Protein AF-A0A1E7FGY6-F1 (afdb_monomer)

Foldseek 3Di:
DDPPPPDDDDDDDDDDDQFDQDDFDQPPPPPPDDDDDDDDDDDDPPPRDRDRDGDGAQDADPVCPDDDLVRLLVLLVLLLVLLVLLQVLLVVLVVVVVVVVDPDDDDDDDDDPDPCVLCVTLNSQLVVQLVVQLVVPPRPYDDPQPPPDPDGGDGPSNLQSSLQSLLRRDPDNVVSVVLNVVLVVDPHSSVSSVSSSVVSVVSSVVSVVSSVVD

Solvent-accessible surface area (backbone atoms only — not comparable to full-atom values): 13476 Å² total; per-residue (Å²): 135,85,82,79,77,80,84,74,86,85,78,84,85,80,83,84,84,82,70,59,83,74,54,78,52,77,80,72,79,83,75,87,69,94,79,82,88,82,90,81,95,71,94,68,85,72,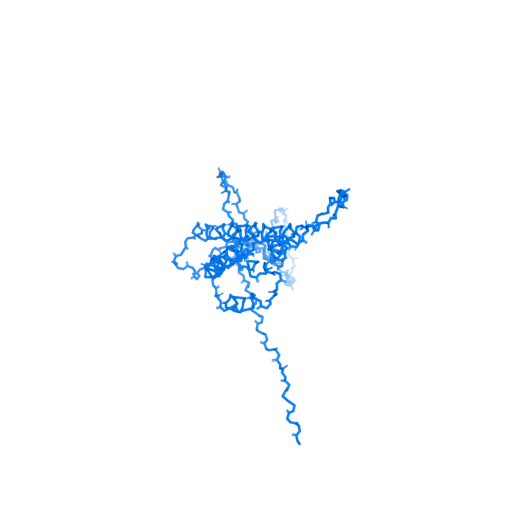81,79,79,74,60,70,61,72,62,34,60,69,71,78,63,88,84,54,84,88,58,53,75,66,54,45,39,50,44,43,51,52,36,54,53,39,42,45,52,35,28,54,48,49,49,53,38,52,53,51,54,50,59,76,70,54,90,76,81,94,76,79,91,75,91,71,95,51,88,64,66,46,56,80,36,36,46,31,27,22,51,54,35,25,50,52,41,47,68,69,52,76,71,70,61,55,74,84,79,80,60,93,54,99,70,68,78,70,47,67,66,53,44,48,15,47,39,55,10,61,57,48,18,67,94,51,65,76,76,36,42,65,58,41,54,55,41,71,74,41,92,47,62,61,59,23,27,51,52,44,39,53,52,40,52,51,49,35,52,54,43,53,53,53,50,73,77,108

Secondary structure (DSSP, 8-state):
--------------------------------------------------------B-PPPTT--S--HHHHHHHHHHHHHHHHHHHHHHHHHHHHHHHHH-SS----------TTGGGGSHHHHHHHHHHHHHHH-----B-------SSPPPPHHHHHHHHHHGGG-SSSHHHHHHHHHHHHT--SHHHHHHHHHHHHHHHHHHHHHHHHH-

Organism: NCBI:txid635003

Structure (mmCIF, N/CA/C/O backbone):
data_AF-A0A1E7FGY6-F1
#
_entry.id   AF-A0A1E7FGY6-F1
#
loop_
_atom_site.group_PDB
_atom_site.id
_atom_site.type_symbol
_atom_site.label_atom_id
_atom_site.label_alt_id
_atom_site.label_comp_id
_atom_site.label_asym_id
_atom_site.label_entity_id
_atom_site.label_seq_id
_atom_site.pdbx_PDB_ins_code
_atom_site.Cartn_x
_atom_site.Cartn_y
_atom_site.Cartn_z
_atom_site.occupancy
_atom_site.B_iso_or_equiv
_atom_site.auth_seq_id
_atom_site.auth_comp_id
_atom_site.auth_asym_id
_atom_site.auth_atom_id
_atom_site.pdbx_PDB_model_num
ATOM 1 N N . MET A 1 1 ? 0.865 -48.309 -8.608 1.00 36.00 1 MET A N 1
ATOM 2 C CA . MET A 1 1 ? 0.184 -47.682 -7.458 1.00 36.00 1 MET A CA 1
ATOM 3 C C . MET A 1 1 ? 0.421 -46.189 -7.584 1.00 36.00 1 MET A C 1
ATOM 5 O O . MET A 1 1 ? 1.542 -45.761 -7.360 1.00 36.00 1 MET A O 1
ATOM 9 N N . ASN A 1 2 ? -0.574 -45.435 -8.056 1.00 41.09 2 ASN A N 1
ATOM 10 C CA . ASN A 1 2 ? -0.514 -43.974 -8.075 1.00 41.09 2 ASN A CA 1
ATOM 11 C C . ASN A 1 2 ? -0.978 -43.488 -6.703 1.00 41.09 2 ASN A C 1
ATOM 13 O O . ASN A 1 2 ? -2.160 -43.594 -6.387 1.00 41.09 2 ASN A O 1
ATOM 17 N N . LEU A 1 3 ? -0.045 -43.008 -5.884 1.00 43.69 3 LEU A N 1
ATOM 18 C CA . LEU A 1 3 ? -0.371 -42.159 -4.744 1.00 43.69 3 LEU A CA 1
ATOM 19 C C . LEU A 1 3 ? -0.723 -40.789 -5.327 1.00 43.69 3 LEU A C 1
ATOM 21 O O . LEU A 1 3 ? 0.156 -39.965 -5.560 1.00 43.69 3 LEU A O 1
ATOM 25 N N . GLY A 1 4 ? -2.001 -40.608 -5.666 1.00 47.28 4 GLY A N 1
ATOM 26 C CA . GLY A 1 4 ? -2.563 -39.293 -5.943 1.00 47.28 4 GLY A CA 1
ATOM 27 C C . GLY A 1 4 ? -2.475 -38.486 -4.659 1.00 47.28 4 GLY A C 1
ATOM 28 O O . GLY A 1 4 ? -3.229 -38.728 -3.722 1.00 47.28 4 GLY A O 1
ATOM 29 N N . VAL A 1 5 ? -1.474 -37.616 -4.576 1.00 55.66 5 VAL A N 1
ATOM 30 C CA . VAL A 1 5 ? -1.386 -36.636 -3.501 1.00 55.66 5 VAL A CA 1
ATOM 31 C C . VAL A 1 5 ? -2.307 -35.506 -3.931 1.00 55.66 5 VAL A C 1
ATOM 33 O O . VAL A 1 5 ? -1.948 -34.708 -4.795 1.00 55.66 5 VAL A O 1
ATOM 36 N N . ASP A 1 6 ? -3.527 -35.502 -3.403 1.00 49.78 6 ASP A N 1
ATOM 37 C CA . ASP A 1 6 ? -4.434 -34.373 -3.561 1.00 49.78 6 ASP A CA 1
ATOM 38 C C . ASP A 1 6 ? -3.776 -33.159 -2.893 1.00 49.78 6 ASP A C 1
ATOM 40 O O . ASP A 1 6 ? -3.627 -33.097 -1.670 1.00 49.78 6 ASP A O 1
ATOM 44 N N . PHE A 1 7 ? -3.317 -32.208 -3.706 1.00 50.50 7 PHE A N 1
ATOM 45 C CA . PHE A 1 7 ? -2.859 -30.910 -3.225 1.00 50.50 7 PHE A CA 1
ATOM 46 C C . PHE A 1 7 ? -4.086 -30.124 -2.754 1.00 50.50 7 PHE A C 1
ATOM 48 O O . PHE A 1 7 ? -4.809 -29.531 -3.552 1.00 50.50 7 PHE A O 1
ATOM 55 N N . GLY A 1 8 ? -4.344 -30.154 -1.449 1.00 48.91 8 GLY A N 1
ATOM 56 C CA . GLY A 1 8 ? -5.316 -29.277 -0.808 1.00 48.91 8 GLY A CA 1
ATOM 57 C C . GLY A 1 8 ? -4.682 -27.920 -0.516 1.00 48.91 8 GLY A C 1
ATOM 58 O O . GLY A 1 8 ? -3.668 -27.851 0.176 1.00 48.91 8 GLY A O 1
ATOM 59 N N . ILE A 1 9 ? -5.276 -26.838 -1.018 1.00 52.12 9 ILE A N 1
ATOM 60 C CA . ILE A 1 9 ? -4.974 -25.491 -0.525 1.00 52.12 9 ILE A CA 1
ATOM 61 C C . ILE A 1 9 ? -5.709 -25.350 0.808 1.00 52.12 9 ILE A C 1
ATOM 63 O O . ILE A 1 9 ? -6.934 -25.246 0.843 1.00 52.12 9 ILE A O 1
ATOM 67 N N . PHE A 1 10 ? -4.964 -25.388 1.908 1.00 43.38 10 PHE A N 1
ATOM 68 C CA . PHE A 1 10 ? -5.496 -25.100 3.235 1.00 43.38 10 PHE A CA 1
ATOM 69 C C . PHE A 1 10 ? -5.374 -23.598 3.477 1.00 43.38 10 PHE A C 1
ATOM 71 O O . PHE A 1 10 ? -4.286 -23.100 3.753 1.00 43.38 10 PHE A O 1
ATOM 78 N N . CYS A 1 11 ? -6.480 -22.869 3.338 1.00 38.94 11 CYS A N 1
ATOM 79 C CA . CYS A 1 11 ? -6.555 -21.468 3.729 1.00 38.94 11 CYS A CA 1
ATOM 80 C C . CYS A 1 11 ? -7.275 -21.343 5.077 1.00 38.94 11 CYS A C 1
ATOM 82 O O . CYS A 1 11 ? -8.359 -21.892 5.277 1.00 38.94 11 CYS A O 1
ATOM 84 N N . THR A 1 12 ? -6.673 -20.605 6.007 1.00 39.94 12 THR A N 1
ATOM 85 C CA . THR A 1 12 ? -7.344 -20.183 7.239 1.00 39.94 12 THR A CA 1
ATOM 86 C C . THR A 1 12 ? -7.858 -18.772 7.007 1.00 39.94 12 THR A C 1
ATOM 88 O O . THR A 1 12 ? -7.087 -17.818 7.017 1.00 39.94 12 THR A O 1
ATOM 91 N N . ALA A 1 13 ? -9.159 -18.629 6.762 1.00 39.53 13 ALA A N 1
ATOM 92 C CA . ALA A 1 13 ? -9.793 -17.319 6.719 1.00 39.53 13 ALA A CA 1
ATOM 93 C C . ALA A 1 13 ? -10.039 -16.846 8.158 1.00 39.53 13 ALA A C 1
ATOM 95 O O . ALA A 1 13 ? -10.914 -17.370 8.847 1.00 39.53 13 ALA A O 1
ATOM 96 N N . GLN A 1 14 ? -9.252 -15.878 8.627 1.00 40.72 14 GLN A N 1
ATOM 97 C CA . GLN A 1 14 ? -9.462 -15.249 9.928 1.00 40.72 14 GLN A CA 1
ATOM 98 C C . GLN A 1 14 ? -10.241 -13.947 9.738 1.00 40.72 14 GLN A C 1
ATOM 100 O O . GLN A 1 14 ? -9.711 -12.940 9.279 1.00 40.72 14 GLN A O 1
ATOM 105 N N . THR A 1 15 ? -11.525 -13.964 10.086 1.00 40.22 15 THR A N 1
ATOM 106 C CA . THR A 1 15 ? -12.352 -12.754 10.136 1.00 40.22 15 THR A CA 1
ATOM 107 C C . THR A 1 15 ? -12.174 -12.089 11.497 1.00 40.22 15 THR A C 1
ATOM 109 O O . THR A 1 15 ? -12.552 -12.668 12.517 1.00 40.22 15 THR A O 1
ATOM 112 N N . VAL A 1 16 ? -11.605 -10.884 11.532 1.00 48.12 16 VAL A N 1
ATOM 113 C CA . VAL A 1 16 ? -11.411 -10.121 12.775 1.00 48.12 16 VAL A CA 1
ATOM 114 C C . VAL A 1 16 ? -12.550 -9.115 12.912 1.00 48.12 16 VAL A C 1
ATOM 116 O O . VAL A 1 16 ? -12.497 -8.043 12.324 1.00 48.12 16 VAL A O 1
ATOM 119 N N . GLY A 1 17 ? -13.606 -9.465 13.647 1.00 44.72 17 GLY A N 1
ATOM 120 C CA . GLY A 1 17 ? -14.664 -8.526 14.036 1.00 44.72 17 GLY A CA 1
ATOM 121 C C . GLY A 1 17 ? -14.216 -7.690 15.231 1.00 44.72 17 GLY A C 1
ATOM 122 O O . GLY A 1 17 ? -14.063 -8.252 16.313 1.00 44.72 17 GLY A O 1
ATOM 123 N N . ARG A 1 18 ? -13.997 -6.381 15.065 1.00 54.50 18 ARG A N 1
ATOM 124 C CA . ARG A 1 18 ? -13.625 -5.467 16.160 1.00 54.50 18 ARG A CA 1
ATOM 125 C C . ARG A 1 18 ? -14.779 -4.500 16.423 1.00 54.50 18 ARG A C 1
ATOM 127 O O . ARG A 1 18 ? -14.723 -3.329 16.074 1.00 54.50 18 ARG A O 1
ATOM 134 N N . ALA A 1 19 ? -15.854 -5.030 17.006 1.00 48.09 19 ALA A N 1
ATOM 135 C CA . ALA A 1 19 ? -16.995 -4.247 17.468 1.00 48.09 19 ALA A CA 1
ATOM 136 C C . ALA A 1 19 ? -17.026 -4.257 19.001 1.00 48.09 19 ALA A C 1
ATOM 138 O O . ALA A 1 19 ? -17.166 -5.315 19.616 1.00 48.09 19 ALA A O 1
ATOM 139 N N . SER A 1 20 ? -16.913 -3.080 19.612 1.00 47.84 20 SER A N 1
ATOM 140 C CA . SER A 1 20 ? -17.087 -2.900 21.055 1.00 47.84 20 SER A CA 1
ATOM 141 C C . SER A 1 20 ? -18.510 -2.419 21.330 1.00 47.84 20 SER A C 1
ATOM 143 O O . SER A 1 20 ? -18.949 -1.412 20.783 1.00 47.84 20 SER A O 1
ATOM 145 N N . VAL A 1 21 ? -19.261 -3.142 22.165 1.00 46.62 21 VAL A N 1
ATOM 146 C CA . VAL A 1 21 ? -20.642 -2.772 22.519 1.00 46.62 21 VAL A CA 1
ATOM 147 C C . VAL A 1 21 ? -20.613 -1.588 23.485 1.00 46.62 21 VAL A C 1
ATOM 149 O O . VAL A 1 21 ? -20.164 -1.730 24.620 1.00 46.62 21 VAL A O 1
ATOM 152 N N . ARG A 1 22 ? -21.105 -0.422 23.048 1.00 46.97 22 ARG A N 1
ATOM 153 C CA . ARG A 1 22 ? -21.095 0.804 23.861 1.00 46.97 22 ARG A CA 1
ATOM 154 C C . ARG A 1 22 ? -22.265 0.898 24.838 1.00 46.97 22 ARG A C 1
ATOM 156 O O . ARG A 1 22 ? -22.069 1.261 25.997 1.00 46.97 22 ARG A O 1
ATOM 163 N N . THR A 1 23 ? -23.496 0.635 24.397 1.00 45.75 23 THR A N 1
ATOM 164 C CA . THR A 1 23 ? -24.685 0.868 25.234 1.00 45.75 23 THR A CA 1
ATOM 165 C C . THR A 1 23 ? -25.855 -0.003 24.791 1.00 45.75 23 THR A C 1
ATOM 167 O O . THR A 1 23 ? -26.219 -0.028 23.621 1.00 45.75 23 THR A O 1
ATOM 170 N N . ILE A 1 24 ? -26.462 -0.714 25.741 1.00 53.22 24 ILE A N 1
ATOM 171 C CA . ILE A 1 24 ? -27.740 -1.398 25.539 1.00 53.22 24 ILE A CA 1
ATOM 172 C C . ILE A 1 24 ? -28.822 -0.364 25.848 1.00 53.22 24 ILE A C 1
ATOM 174 O O . ILE A 1 24 ? -29.007 0.002 27.007 1.00 53.22 24 ILE A O 1
ATOM 178 N N . LEU A 1 25 ? -29.494 0.153 24.818 1.00 48.88 25 LEU A N 1
ATOM 179 C CA . LEU A 1 25 ? -30.680 0.983 25.010 1.00 48.88 25 LEU A CA 1
ATOM 180 C C . LEU A 1 25 ? -31.846 0.067 25.381 1.00 48.88 25 LEU A C 1
ATOM 182 O O . LEU A 1 25 ? -32.466 -0.552 24.516 1.00 48.88 25 LEU A O 1
ATOM 186 N N . ASP A 1 26 ? -32.134 -0.024 26.676 1.00 45.44 26 ASP A N 1
ATOM 187 C CA . ASP A 1 26 ? -33.416 -0.544 27.135 1.00 45.44 26 ASP A CA 1
ATOM 188 C C . ASP A 1 26 ? -34.444 0.562 26.874 1.00 45.44 26 ASP A C 1
ATOM 190 O O . ASP A 1 26 ? -34.474 1.581 27.565 1.00 45.44 26 ASP A O 1
ATOM 194 N N . LYS A 1 27 ? -35.225 0.430 25.797 1.00 46.16 27 LYS A N 1
ATOM 195 C CA . LYS A 1 27 ? -36.414 1.266 25.637 1.00 46.16 27 LYS A CA 1
ATOM 196 C C . LYS A 1 27 ? -37.409 0.802 26.696 1.00 46.16 27 LYS A C 1
ATOM 198 O O . LYS A 1 27 ? -38.156 -0.146 26.473 1.00 46.16 27 LYS A O 1
ATOM 203 N N . GLU A 1 28 ? -37.396 1.440 27.861 1.00 45.53 28 GLU A N 1
ATOM 204 C CA . GLU A 1 28 ? -38.623 1.529 28.642 1.00 45.53 28 GLU A CA 1
ATOM 205 C C . GLU A 1 28 ? -39.568 2.391 27.811 1.00 45.53 28 GLU A C 1
ATOM 207 O O . GLU A 1 28 ? -39.257 3.546 27.518 1.00 45.53 28 GLU A O 1
ATOM 212 N N . ASP A 1 29 ? -40.646 1.784 27.311 1.00 43.34 29 ASP A N 1
ATOM 213 C CA . ASP A 1 29 ? -41.704 2.516 26.629 1.00 43.34 29 ASP A CA 1
ATOM 214 C C . ASP A 1 29 ? -42.151 3.656 27.544 1.00 43.34 29 ASP A C 1
ATOM 216 O O . ASP A 1 29 ? -42.695 3.438 28.628 1.00 43.34 29 ASP A O 1
ATOM 220 N N . ASP A 1 30 ? -41.877 4.877 27.098 1.00 42.72 30 ASP A N 1
ATOM 221 C CA . ASP A 1 30 ? -42.274 6.123 27.735 1.00 42.72 30 ASP A CA 1
ATOM 222 C C . ASP A 1 30 ? -43.792 6.277 27.541 1.00 42.72 30 ASP A C 1
ATOM 224 O O . ASP A 1 30 ? -44.283 7.049 26.716 1.00 42.72 30 ASP A O 1
ATOM 228 N N . HIS A 1 31 ? -44.567 5.453 28.248 1.00 43.12 31 HIS A N 1
ATOM 229 C CA . HIS A 1 31 ? -46.010 5.593 28.350 1.00 43.12 31 HIS A CA 1
ATOM 230 C C . HIS A 1 31 ? -46.326 6.600 29.458 1.00 43.12 31 HIS A C 1
ATOM 232 O O . HIS A 1 31 ? -46.837 6.260 30.525 1.00 43.12 31 HIS A O 1
ATOM 238 N N . ASP A 1 32 ? -46.073 7.879 29.178 1.00 42.31 32 ASP A N 1
ATOM 239 C CA . ASP A 1 32 ? -46.877 8.919 29.804 1.00 42.31 32 ASP A CA 1
ATOM 240 C C . ASP A 1 32 ? -48.263 8.880 29.151 1.00 42.31 32 ASP A C 1
ATOM 242 O O . 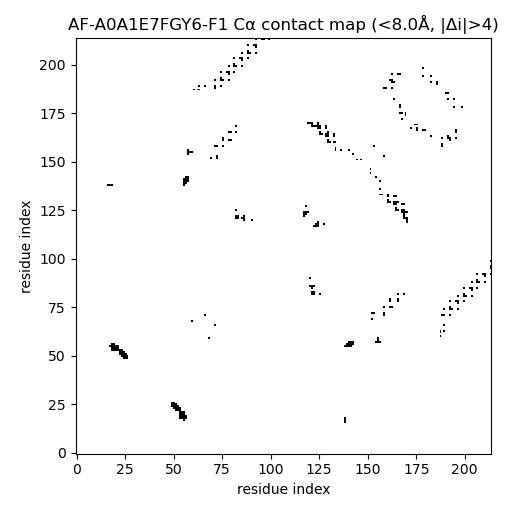ASP A 1 32 ? -48.456 9.258 27.995 1.00 42.31 32 ASP A O 1
ATOM 246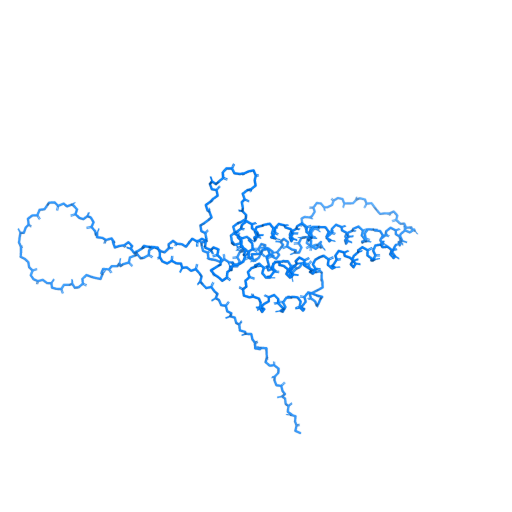 N N . THR A 1 33 ? -49.241 8.329 29.862 1.00 36.31 33 THR A N 1
ATOM 247 C CA . THR A 1 33 ? -50.582 8.917 29.919 1.00 36.31 33 THR A CA 1
ATOM 248 C C . THR A 1 33 ? -51.364 8.322 31.081 1.00 36.31 33 THR A C 1
ATOM 250 O O . THR A 1 33 ? -51.646 7.133 31.186 1.00 36.31 33 THR A O 1
ATOM 253 N N . THR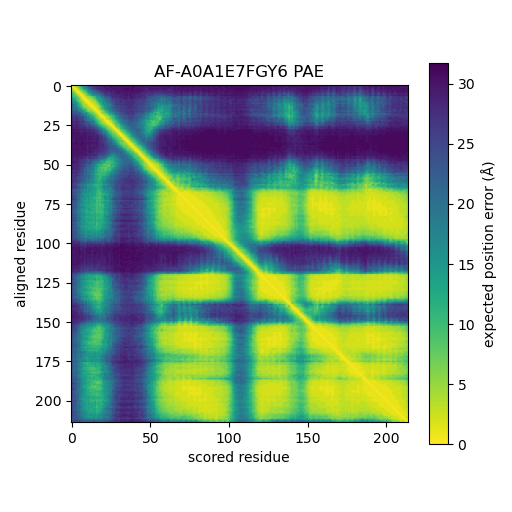 A 1 34 ? -51.745 9.228 31.966 1.00 43.31 34 THR A N 1
ATOM 254 C CA . THR A 1 34 ? -52.772 9.110 32.994 1.00 43.31 34 THR A CA 1
ATOM 255 C C . THR A 1 34 ? -53.989 8.312 32.497 1.00 43.31 34 THR A C 1
ATOM 257 O O . THR A 1 34 ? -54.610 8.745 31.532 1.00 43.31 34 THR A O 1
ATOM 260 N N . THR A 1 35 ? -54.386 7.212 33.161 1.00 36.31 35 THR A N 1
ATOM 261 C CA . THR A 1 35 ? -55.776 6.924 33.620 1.00 36.31 35 THR A CA 1
ATOM 262 C C . THR A 1 35 ? -55.964 5.514 34.229 1.00 36.31 35 THR A C 1
ATOM 264 O O . THR A 1 35 ? -55.750 4.506 33.579 1.00 36.31 35 THR A O 1
ATOM 267 N N . THR A 1 36 ? -56.442 5.496 35.482 1.00 38.72 36 THR A N 1
ATOM 268 C CA . THR A 1 36 ? -57.411 4.566 36.124 1.00 38.72 36 THR A CA 1
ATOM 269 C C . THR A 1 36 ? -57.266 3.030 35.997 1.00 38.72 36 THR A C 1
ATOM 271 O O . THR A 1 36 ? -57.544 2.447 34.959 1.00 38.72 36 THR A O 1
ATOM 274 N N . PHE A 1 37 ? -57.014 2.369 37.138 1.00 37.97 37 PHE A N 1
ATOM 275 C CA . PHE A 1 37 ? -57.368 0.962 37.444 1.00 37.97 37 PHE A CA 1
ATOM 276 C C . PHE A 1 37 ? -58.902 0.728 37.338 1.00 37.97 37 PHE A C 1
ATOM 278 O O . PHE A 1 37 ? -59.623 1.719 37.515 1.00 37.97 37 PHE A O 1
ATOM 285 N N . PRO A 1 38 ? -59.444 -0.509 37.159 1.00 55.78 38 PRO A N 1
ATOM 286 C CA . PRO A 1 38 ? -58.931 -1.762 37.748 1.00 55.78 38 PRO A CA 1
ATOM 287 C C . PRO A 1 38 ? -59.076 -3.079 36.937 1.00 55.78 38 PRO A C 1
ATOM 289 O O . PRO A 1 38 ? -59.785 -3.144 35.940 1.00 55.78 38 PRO A O 1
ATOM 292 N N . ASP A 1 39 ? -58.411 -4.112 37.473 1.00 47.44 39 ASP A N 1
ATOM 293 C CA . ASP A 1 39 ? -58.642 -5.567 37.367 1.00 47.44 39 ASP A CA 1
ATOM 294 C C . ASP A 1 39 ? -58.677 -6.242 35.979 1.00 47.44 39 ASP A C 1
ATOM 296 O O . ASP A 1 39 ? -59.686 -6.203 35.287 1.00 47.44 39 ASP A O 1
ATOM 300 N N . ASP A 1 40 ? -57.613 -6.986 35.642 1.00 40.00 40 ASP A N 1
ATOM 301 C CA . ASP A 1 40 ? -57.741 -8.397 35.233 1.00 40.00 40 ASP A CA 1
ATOM 302 C C . ASP A 1 40 ? -56.370 -9.103 35.169 1.00 40.00 40 ASP A C 1
ATOM 304 O O . ASP A 1 40 ? -55.412 -8.639 34.546 1.00 40.00 40 ASP A O 1
ATOM 308 N N . GLU A 1 41 ? -56.284 -10.256 35.836 1.00 51.16 41 GLU A N 1
ATOM 309 C CA . GLU A 1 41 ? -55.169 -11.197 35.749 1.00 51.16 41 GLU A CA 1
ATOM 310 C C . GLU A 1 41 ? -55.106 -11.805 34.339 1.00 51.16 41 GLU A C 1
ATOM 312 O O . GLU A 1 41 ? -55.888 -12.690 33.993 1.00 51.16 41 GLU A O 1
ATOM 317 N N . SER A 1 42 ? -54.124 -11.418 33.524 1.00 40.28 42 SER A N 1
ATOM 318 C CA . SER A 1 42 ? -53.640 -12.312 32.471 1.00 40.28 42 SER A CA 1
ATOM 319 C C . SER A 1 42 ? -52.140 -12.135 32.265 1.00 40.28 42 SER A C 1
ATOM 321 O O . SER A 1 42 ? -51.645 -11.094 31.844 1.00 40.28 42 SER A O 1
ATOM 323 N N . SER A 1 43 ? -51.392 -13.177 32.627 1.00 44.62 43 SER A N 1
ATOM 324 C CA . SER A 1 43 ? -49.970 -13.298 32.343 1.00 44.62 43 SER A CA 1
ATOM 325 C C . SER A 1 43 ? -49.776 -13.497 30.839 1.00 44.62 43 SER A C 1
ATOM 327 O O . SER A 1 43 ? -49.746 -14.628 30.350 1.00 44.62 43 SER A O 1
ATOM 329 N N . SER A 1 44 ? -49.637 -12.414 30.089 1.00 41.53 44 SER A N 1
ATOM 330 C CA . SER A 1 44 ? -48.978 -12.466 28.791 1.00 41.53 44 SER A CA 1
ATOM 331 C C . SER A 1 44 ? -47.564 -11.953 29.001 1.00 41.53 44 SER A C 1
ATOM 333 O O . SER A 1 44 ? -47.355 -10.776 29.275 1.00 41.53 44 SER A O 1
ATOM 335 N N . THR A 1 45 ? -46.591 -12.856 28.940 1.00 43.72 45 THR A N 1
ATOM 336 C CA . THR A 1 45 ? -45.172 -12.512 28.871 1.00 43.72 45 THR A CA 1
ATOM 337 C C . THR A 1 45 ? -44.963 -11.660 27.627 1.00 43.72 45 THR A C 1
ATOM 339 O O . THR A 1 45 ? -44.880 -12.190 26.518 1.00 43.72 45 THR A O 1
ATOM 342 N N . GLU A 1 46 ? -44.961 -10.343 27.802 1.00 45.25 46 GLU A N 1
ATOM 343 C CA . GLU A 1 46 ? -44.602 -9.399 26.759 1.00 45.25 46 GLU A CA 1
ATOM 344 C C . GLU A 1 46 ? -43.170 -9.706 26.322 1.00 45.25 46 GLU A C 1
ATOM 346 O O . GLU A 1 46 ? -42.221 -9.650 27.107 1.00 45.25 46 GLU A O 1
ATOM 351 N N . ASN A 1 47 ? -43.024 -10.102 25.058 1.00 47.31 47 ASN A N 1
ATOM 352 C CA . ASN A 1 47 ? -41.730 -10.259 24.413 1.00 47.31 47 ASN A CA 1
ATOM 353 C C . ASN A 1 47 ? -41.095 -8.871 24.302 1.00 47.31 47 ASN A C 1
ATOM 355 O O . ASN A 1 47 ? -41.265 -8.179 23.299 1.00 47.31 47 ASN A O 1
ATOM 359 N N . ARG A 1 48 ? -40.394 -8.456 25.358 1.00 47.00 48 ARG A N 1
ATOM 360 C CA . ARG A 1 48 ? -39.646 -7.202 25.425 1.00 47.00 48 ARG A CA 1
ATOM 361 C C . ARG A 1 48 ? -38.564 -7.246 24.341 1.00 47.00 48 ARG A C 1
ATOM 363 O O . ARG A 1 48 ? -37.563 -7.951 24.467 1.00 47.00 48 ARG A O 1
ATOM 370 N N . SER A 1 49 ? -38.812 -6.570 23.221 1.00 45.84 49 SER A N 1
ATOM 371 C CA . SER A 1 49 ? -37.894 -6.530 22.082 1.00 45.84 49 SER A CA 1
ATOM 372 C C . SER A 1 49 ? -36.746 -5.571 22.390 1.00 45.84 49 SER A C 1
ATOM 374 O O . SER A 1 49 ? -36.811 -4.384 22.073 1.00 45.84 49 SER A O 1
ATOM 376 N N . LEU A 1 50 ? -35.682 -6.093 23.000 1.00 46.69 50 LEU A N 1
ATOM 377 C CA . LEU A 1 50 ? -34.416 -5.378 23.163 1.00 46.69 50 LEU A CA 1
ATOM 378 C C . LEU A 1 50 ? -33.848 -5.024 21.784 1.00 46.69 50 LEU A C 1
ATOM 380 O O . LEU A 1 50 ? -33.380 -5.889 21.045 1.00 46.69 50 LEU A O 1
ATOM 384 N N . THR A 1 51 ? -33.889 -3.738 21.436 1.00 46.53 51 THR A N 1
ATOM 385 C CA . THR A 1 51 ? -33.185 -3.218 20.261 1.00 46.53 51 THR A CA 1
ATOM 386 C C . THR A 1 51 ? -31.804 -2.769 20.717 1.00 46.53 51 THR A C 1
ATOM 388 O O . THR A 1 51 ? -31.654 -1.698 21.296 1.00 46.53 51 THR A O 1
ATOM 391 N N . VAL A 1 52 ? -30.795 -3.609 20.493 1.00 45.81 52 VAL A N 1
ATOM 392 C CA . VAL A 1 52 ? -29.402 -3.267 20.794 1.00 45.81 52 VAL A CA 1
ATOM 393 C C . VAL A 1 52 ? -28.809 -2.553 19.584 1.00 45.81 52 VAL A C 1
ATOM 395 O O . VAL A 1 52 ? -28.557 -3.175 18.554 1.00 45.81 52 VAL A O 1
ATOM 398 N N . THR A 1 53 ? -28.593 -1.246 19.698 1.00 47.94 53 THR A N 1
ATOM 399 C CA . THR A 1 53 ? -27.840 -0.473 18.705 1.00 47.94 53 THR A CA 1
ATOM 400 C C . THR A 1 53 ? -26.358 -0.525 19.077 1.00 47.94 53 THR A C 1
ATOM 402 O O . THR A 1 53 ? -25.940 0.077 20.063 1.00 47.94 53 THR A O 1
ATOM 405 N N . CYS A 1 54 ? -25.555 -1.272 18.319 1.00 45.59 54 CYS A N 1
ATOM 406 C CA . CYS A 1 54 ? -24.102 -1.295 18.491 1.00 45.59 54 CYS A CA 1
ATOM 407 C C . CYS A 1 54 ? -23.469 -0.195 17.631 1.00 45.59 54 CYS A C 1
ATOM 409 O O . CYS A 1 54 ? -23.402 -0.332 16.411 1.00 45.59 54 CYS A O 1
ATOM 411 N N . GLU A 1 55 ? -22.994 0.881 18.253 1.00 49.69 55 GLU A N 1
ATOM 412 C CA . GLU A 1 55 ? -22.112 1.847 17.589 1.00 49.69 55 GLU A CA 1
ATOM 413 C C . GLU A 1 55 ? -20.679 1.302 17.596 1.00 49.69 55 GLU A C 1
ATOM 415 O O . GLU A 1 55 ? -20.145 0.985 18.659 1.00 49.69 55 GLU A O 1
ATOM 420 N N . CYS A 1 56 ? -20.073 1.152 16.416 1.00 51.28 56 CYS A N 1
ATOM 421 C CA . CYS A 1 56 ? -18.696 0.681 16.263 1.00 51.28 56 CYS A CA 1
ATOM 422 C C . CYS A 1 56 ? -17.763 1.891 16.093 1.00 51.28 56 CYS A C 1
ATOM 424 O O . CYS A 1 56 ? -17.870 2.627 15.114 1.00 51.28 56 CYS A O 1
ATOM 426 N N . GLU A 1 57 ? -16.852 2.101 17.040 1.00 55.66 57 GLU A N 1
ATOM 427 C CA . GLU A 1 57 ? -15.830 3.154 16.972 1.00 55.66 57 GLU A CA 1
ATOM 428 C C . GLU A 1 57 ? -14.495 2.566 16.488 1.00 55.66 57 GLU A C 1
ATOM 430 O O . GLU A 1 57 ? -14.147 1.440 16.857 1.00 55.66 57 GLU A O 1
ATOM 435 N N . GLU A 1 58 ? -13.747 3.305 15.657 1.00 59.84 58 GLU A N 1
ATOM 436 C CA . GLU A 1 58 ? -12.377 2.918 15.296 1.00 59.84 58 GLU A CA 1
ATOM 437 C C . GLU A 1 58 ? -11.492 2.983 16.540 1.00 59.84 58 GLU A C 1
ATOM 439 O O . GLU A 1 58 ? -11.108 4.059 16.991 1.00 59.84 58 GLU A O 1
ATOM 444 N N . GLN A 1 59 ? -11.136 1.825 17.090 1.00 60.34 59 GLN A N 1
ATOM 445 C CA . GLN A 1 59 ? -10.055 1.747 18.062 1.00 60.34 59 GLN A CA 1
ATOM 446 C C . GLN A 1 59 ? -8.775 1.308 17.366 1.00 60.34 59 GLN A C 1
ATOM 448 O O . GLN A 1 59 ? -8.739 0.286 16.676 1.00 60.34 59 GLN A O 1
ATOM 453 N N . PHE A 1 60 ? -7.731 2.110 17.563 1.00 64.19 60 PHE A N 1
ATOM 454 C CA . PHE A 1 60 ? -6.370 1.751 17.197 1.00 64.19 60 PHE A CA 1
ATOM 455 C C . PHE A 1 60 ? -5.981 0.448 17.906 1.00 64.19 60 PHE A C 1
ATOM 457 O O . PHE A 1 60 ? -6.344 0.252 19.067 1.00 64.19 60 PHE A O 1
ATOM 464 N N . ASP A 1 61 ? -5.300 -0.447 17.189 1.00 68.25 61 ASP A N 1
ATOM 465 C CA . ASP A 1 61 ? -5.048 -1.824 17.627 1.00 68.25 61 ASP A CA 1
ATOM 466 C C . ASP A 1 61 ? -4.435 -1.888 19.031 1.00 68.25 61 ASP A C 1
ATOM 468 O O . ASP A 1 61 ? -3.375 -1.326 19.293 1.00 68.25 61 ASP A O 1
ATOM 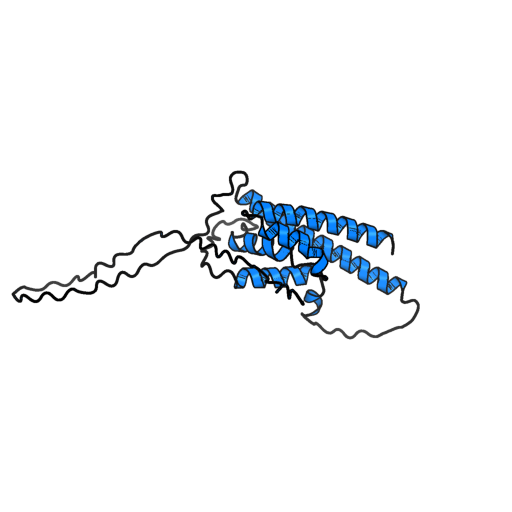472 N N . ASP A 1 62 ? -5.096 -2.610 19.935 1.00 65.31 62 ASP A N 1
ATOM 473 C CA . ASP A 1 62 ? -4.667 -2.821 21.317 1.00 65.31 62 ASP A CA 1
ATOM 474 C C . ASP A 1 62 ? -3.391 -3.670 21.414 1.00 65.31 62 ASP A C 1
ATOM 476 O O . ASP A 1 62 ? -2.698 -3.655 22.434 1.00 65.31 62 ASP A O 1
ATOM 480 N N . GLN A 1 63 ? -3.044 -4.376 20.335 1.00 68.75 63 GLN A N 1
ATOM 481 C CA . GLN A 1 63 ? -1.780 -5.096 20.194 1.00 68.75 63 GLN A CA 1
ATOM 482 C C . GLN A 1 63 ? -0.606 -4.172 19.825 1.00 68.75 63 GLN A C 1
ATOM 484 O O . GLN A 1 63 ? 0.553 -4.594 19.874 1.00 68.75 63 GLN A O 1
ATOM 489 N N . GLU A 1 64 ? -0.874 -2.913 19.472 1.00 74.12 64 GLU A N 1
ATOM 490 C CA . GLU A 1 64 ? 0.127 -1.944 19.040 1.00 74.12 64 GLU A CA 1
ATOM 491 C C . GLU A 1 64 ? 0.751 -1.221 20.247 1.00 74.12 64 GLU A C 1
ATOM 493 O O . GLU A 1 64 ? 0.333 -0.150 20.673 1.00 74.12 64 GLU A O 1
ATOM 498 N N . ILE A 1 65 ? 1.779 -1.838 20.833 1.00 72.19 65 ILE A N 1
ATOM 499 C CA . ILE A 1 65 ? 2.394 -1.362 22.090 1.00 72.19 65 ILE A CA 1
ATOM 500 C C . ILE A 1 65 ? 3.399 -0.218 21.855 1.00 72.19 65 ILE A C 1
ATOM 502 O O . ILE A 1 65 ? 3.677 0.569 22.759 1.00 72.19 65 ILE A O 1
ATOM 506 N N . TYR A 1 66 ? 3.988 -0.143 20.658 1.00 77.44 66 TYR A N 1
ATOM 507 C CA . TYR A 1 66 ? 5.174 0.684 20.394 1.00 77.44 66 TYR A CA 1
ATOM 508 C C . TYR A 1 66 ? 4.927 1.917 19.527 1.00 77.44 66 TYR A C 1
ATOM 510 O O . TYR A 1 66 ? 5.796 2.786 19.482 1.00 77.44 66 TYR A O 1
ATOM 518 N N . TYR A 1 67 ? 3.796 1.987 18.831 1.00 83.00 67 TYR A N 1
ATOM 519 C CA . TYR A 1 67 ? 3.512 3.042 17.862 1.00 83.00 67 TYR A CA 1
ATOM 520 C C . TYR A 1 67 ? 2.216 3.744 18.215 1.00 83.00 67 TYR A C 1
ATOM 522 O O . TYR A 1 67 ? 1.230 3.097 18.553 1.00 83.00 67 TYR A O 1
ATOM 530 N N . SER A 1 68 ? 2.232 5.071 18.127 1.00 85.69 68 SER A N 1
ATOM 531 C CA . SER A 1 68 ? 1.024 5.882 18.237 1.00 85.69 68 SER A CA 1
ATOM 532 C C . SER A 1 68 ? 0.195 5.829 16.948 1.00 85.69 68 SER A C 1
ATOM 534 O O . SER A 1 68 ? 0.668 5.381 15.894 1.00 85.69 68 SER A O 1
ATOM 536 N N . LEU A 1 69 ? -1.042 6.326 17.021 1.00 83.38 69 LEU A N 1
ATOM 537 C CA . LEU A 1 69 ? -1.904 6.498 15.851 1.00 83.38 69 LEU A CA 1
ATOM 538 C C . LEU A 1 69 ? -1.239 7.403 14.807 1.00 83.38 69 LEU A C 1
ATOM 540 O O . LEU A 1 69 ? -1.325 7.137 13.608 1.00 83.38 69 LEU A O 1
ATOM 544 N N . GLU A 1 70 ? -0.555 8.445 15.268 1.00 88.38 70 GLU A N 1
ATOM 545 C CA . GLU A 1 70 ? 0.184 9.410 14.465 1.00 88.38 70 GLU A CA 1
ATOM 546 C C . GLU A 1 70 ? 1.382 8.757 13.765 1.00 88.38 70 GLU A C 1
ATOM 548 O O . GLU A 1 70 ? 1.604 8.995 12.575 1.00 88.38 70 GLU A O 1
ATOM 553 N N . ASP A 1 71 ? 2.115 7.880 14.459 1.00 90.38 71 ASP A N 1
ATOM 554 C CA . ASP A 1 71 ? 3.234 7.136 13.869 1.00 90.38 71 ASP A CA 1
ATOM 555 C C . ASP A 1 71 ? 2.756 6.188 12.764 1.00 90.38 71 ASP A C 1
ATOM 557 O O . ASP A 1 71 ? 3.351 6.131 11.685 1.00 90.38 71 ASP A O 1
ATOM 561 N N . ALA A 1 72 ? 1.665 5.456 13.009 1.00 90.38 72 ALA A N 1
ATOM 562 C CA . ALA A 1 72 ? 1.047 4.590 12.007 1.00 90.38 72 ALA A CA 1
ATOM 563 C C . ALA A 1 72 ? 0.541 5.392 10.802 1.00 90.38 72 ALA A C 1
ATOM 565 O O . ALA A 1 72 ? 0.735 4.985 9.657 1.00 90.38 72 ALA A O 1
ATOM 566 N N . ASN A 1 73 ? -0.032 6.568 11.056 1.00 91.88 73 ASN A N 1
ATOM 567 C CA . ASN A 1 73 ? -0.476 7.497 10.027 1.00 91.88 73 ASN A CA 1
ATOM 568 C C . ASN A 1 73 ? 0.668 7.966 9.136 1.00 91.88 73 ASN A C 1
ATOM 570 O O . ASN A 1 73 ? 0.555 7.971 7.908 1.00 91.88 73 ASN A O 1
ATOM 574 N N . LYS A 1 74 ? 1.782 8.345 9.764 1.00 94.31 74 LYS A N 1
ATOM 575 C CA . LYS A 1 74 ? 2.995 8.725 9.054 1.00 94.31 74 LYS A CA 1
ATOM 576 C C . LYS A 1 74 ? 3.501 7.561 8.203 1.00 94.31 74 LYS A C 1
ATOM 578 O O . LYS A 1 74 ? 3.726 7.757 7.016 1.00 94.31 74 LYS A O 1
ATOM 583 N N . MET A 1 75 ? 3.601 6.356 8.767 1.00 95.12 75 MET A N 1
ATOM 584 C CA . MET A 1 75 ? 4.022 5.162 8.021 1.00 95.12 75 MET A CA 1
ATOM 585 C C . MET A 1 75 ? 3.108 4.872 6.824 1.00 95.12 75 MET A C 1
ATOM 587 O O . MET A 1 75 ? 3.596 4.570 5.741 1.00 95.12 75 MET A O 1
ATOM 591 N N . ALA A 1 76 ? 1.790 4.993 6.989 1.00 95.56 76 ALA A N 1
ATOM 592 C CA . ALA A 1 76 ? 0.839 4.778 5.903 1.00 95.56 76 ALA A CA 1
ATOM 593 C C . ALA A 1 76 ? 1.033 5.787 4.762 1.00 95.56 76 ALA A C 1
ATOM 595 O O . ALA A 1 76 ? 1.033 5.399 3.596 1.00 95.56 76 ALA A O 1
ATOM 596 N N . ARG A 1 77 ? 1.248 7.066 5.090 1.00 95.62 77 ARG A N 1
ATOM 597 C CA . ARG A 1 77 ? 1.547 8.110 4.097 1.00 95.62 77 ARG A CA 1
ATOM 598 C C . ARG A 1 77 ? 2.885 7.864 3.403 1.00 95.62 77 ARG A C 1
ATOM 600 O O . ARG A 1 77 ? 2.925 7.890 2.181 1.00 95.62 77 ARG A O 1
ATOM 607 N N . ASP A 1 78 ? 3.924 7.528 4.166 1.00 96.62 78 ASP A N 1
ATOM 608 C CA . ASP A 1 78 ? 5.248 7.212 3.623 1.00 96.62 78 ASP A CA 1
ATOM 609 C C . ASP A 1 78 ? 5.168 6.039 2.618 1.00 96.62 78 ASP A C 1
ATOM 611 O O . ASP A 1 78 ? 5.806 6.075 1.571 1.00 96.62 78 ASP A O 1
ATOM 615 N N . VAL A 1 79 ? 4.350 5.010 2.888 1.00 97.06 79 VAL A N 1
ATOM 616 C CA . VAL A 1 79 ? 4.114 3.895 1.947 1.00 97.06 79 VAL A CA 1
ATOM 617 C C . VAL A 1 79 ? 3.437 4.366 0.658 1.00 97.06 79 VAL A C 1
ATOM 619 O O . VAL A 1 79 ? 3.846 3.948 -0.422 1.00 97.06 79 VAL A O 1
ATOM 622 N N . VAL A 1 80 ? 2.419 5.226 0.750 1.00 96.50 80 VAL A N 1
ATOM 623 C CA . VAL A 1 80 ? 1.741 5.779 -0.436 1.00 96.50 80 VAL A CA 1
ATOM 624 C C . VAL A 1 80 ? 2.719 6.590 -1.287 1.00 96.50 80 VAL A C 1
ATOM 626 O O . VAL A 1 80 ? 2.762 6.405 -2.503 1.00 96.50 80 VAL A O 1
ATOM 629 N N . ASP A 1 81 ? 3.540 7.425 -0.650 1.00 96.31 81 ASP A N 1
ATOM 630 C CA . ASP A 1 81 ? 4.550 8.236 -1.333 1.00 96.31 81 ASP A CA 1
ATOM 631 C C . ASP A 1 81 ? 5.606 7.351 -2.019 1.00 96.31 81 ASP A C 1
ATOM 633 O O . ASP A 1 81 ? 5.966 7.590 -3.171 1.00 96.31 81 ASP A O 1
ATOM 637 N N . LEU A 1 82 ? 6.065 6.280 -1.356 1.00 96.75 82 LEU A N 1
ATOM 638 C CA . LEU A 1 82 ? 6.994 5.312 -1.950 1.00 96.75 82 LEU A CA 1
ATOM 639 C C . LEU A 1 82 ? 6.408 4.640 -3.196 1.00 96.75 82 LEU A C 1
ATOM 641 O O . LEU A 1 82 ? 7.101 4.519 -4.201 1.00 96.75 82 LEU A O 1
ATOM 645 N N . ILE A 1 83 ? 5.138 4.234 -3.158 1.00 95.31 83 ILE A N 1
ATOM 646 C CA . ILE A 1 83 ? 4.466 3.611 -4.307 1.00 95.31 83 ILE A CA 1
ATOM 647 C C . ILE A 1 83 ? 4.379 4.582 -5.487 1.00 95.31 83 ILE A C 1
ATOM 649 O O . ILE A 1 83 ? 4.626 4.170 -6.623 1.00 95.31 83 ILE A O 1
ATOM 653 N N . GLY A 1 84 ? 4.060 5.854 -5.221 1.00 94.12 84 GLY A N 1
ATOM 654 C CA . GLY A 1 84 ? 4.090 6.914 -6.230 1.00 94.12 84 GLY A CA 1
ATOM 655 C C . GLY A 1 84 ? 5.476 7.042 -6.862 1.00 94.12 84 GLY A C 1
ATOM 656 O O . GLY A 1 84 ? 5.613 6.916 -8.074 1.00 94.12 84 GLY A O 1
ATOM 657 N N . ASN A 1 85 ? 6.520 7.141 -6.035 1.00 94.25 85 ASN A N 1
ATOM 658 C CA . ASN A 1 85 ? 7.901 7.246 -6.512 1.00 94.25 85 ASN A CA 1
ATOM 659 C C . ASN A 1 85 ? 8.326 6.048 -7.378 1.00 94.25 85 ASN A C 1
ATOM 661 O O . ASN A 1 85 ? 8.926 6.243 -8.433 1.00 94.25 85 ASN A O 1
ATOM 665 N N . VAL A 1 86 ? 8.018 4.810 -6.964 1.00 93.81 86 VAL A N 1
ATOM 666 C CA . VAL A 1 86 ? 8.329 3.620 -7.780 1.00 93.81 86 VAL A CA 1
ATOM 667 C C . VAL A 1 86 ? 7.593 3.691 -9.118 1.00 93.81 86 VAL A C 1
ATOM 669 O O . VAL A 1 86 ? 8.196 3.441 -10.157 1.00 93.81 86 VAL A O 1
ATOM 672 N N . SER A 1 87 ? 6.306 4.050 -9.099 1.00 93.81 87 SER A N 1
ATOM 673 C CA . SER A 1 87 ? 5.477 4.162 -10.303 1.00 93.81 87 SER A CA 1
ATOM 674 C C . SER A 1 87 ? 6.051 5.175 -11.298 1.00 93.81 87 SER A C 1
ATOM 676 O O . SER A 1 87 ? 6.168 4.863 -12.483 1.00 93.81 87 SER A O 1
ATOM 678 N N . ASP A 1 88 ? 6.470 6.347 -10.820 1.00 93.00 88 ASP A N 1
ATOM 679 C CA . ASP A 1 88 ? 7.072 7.394 -11.652 1.00 93.00 88 ASP A CA 1
ATOM 680 C C . ASP A 1 88 ? 8.393 6.926 -12.285 1.00 93.00 88 ASP A C 1
ATOM 682 O O . ASP A 1 88 ? 8.648 7.153 -13.473 1.00 93.00 88 ASP A O 1
ATOM 686 N N . ILE A 1 89 ? 9.234 6.223 -11.515 1.00 91.56 89 ILE A N 1
ATOM 687 C CA . ILE A 1 89 ? 10.499 5.678 -12.021 1.00 91.56 89 ILE A CA 1
ATOM 688 C C . ILE A 1 89 ? 10.225 4.606 -13.080 1.00 91.56 89 ILE A C 1
ATOM 690 O O . ILE A 1 89 ? 10.795 4.689 -14.169 1.00 91.56 89 ILE A O 1
ATOM 694 N N . GLU A 1 90 ? 9.342 3.643 -12.807 1.00 90.56 90 GLU A N 1
ATOM 695 C CA . GLU A 1 90 ? 8.971 2.576 -13.748 1.00 90.56 90 GLU A CA 1
ATOM 696 C C . GLU A 1 90 ? 8.434 3.139 -15.071 1.00 90.56 90 GLU A C 1
ATOM 698 O O . GLU A 1 90 ? 8.858 2.704 -16.145 1.00 90.56 90 GLU A O 1
ATOM 703 N N . GLN A 1 91 ? 7.567 4.154 -15.012 1.00 90.19 91 GLN A N 1
ATOM 704 C CA . GLN A 1 91 ? 7.061 4.834 -16.206 1.00 90.19 91 GLN A CA 1
ATOM 705 C C . GLN A 1 91 ? 8.177 5.544 -16.976 1.00 90.19 91 GLN A C 1
ATOM 707 O O . GLN A 1 91 ? 8.274 5.411 -18.197 1.00 90.19 91 GLN A O 1
ATOM 712 N N . SER A 1 92 ? 9.069 6.255 -16.279 1.00 88.44 92 SER A N 1
ATOM 713 C CA . SER A 1 92 ? 10.201 6.924 -16.929 1.00 88.44 92 SER A CA 1
ATOM 714 C C . SER A 1 92 ? 11.128 5.931 -17.642 1.00 88.44 92 SER A C 1
ATOM 716 O O . SER A 1 92 ? 11.632 6.217 -18.729 1.00 88.44 92 SER A O 1
ATOM 718 N N . VAL A 1 93 ? 11.332 4.746 -17.056 1.00 87.44 93 VAL A N 1
ATOM 719 C CA . VAL A 1 93 ? 12.125 3.655 -17.633 1.00 87.44 93 VAL A CA 1
ATOM 720 C C . VAL A 1 93 ? 11.449 3.098 -18.880 1.00 87.44 93 VAL A C 1
ATOM 722 O O . VAL A 1 93 ? 12.104 2.937 -19.912 1.00 87.44 93 VAL A O 1
ATOM 725 N N . PHE A 1 94 ? 10.141 2.853 -18.808 1.00 86.69 94 PHE A N 1
ATOM 726 C CA . PHE A 1 94 ? 9.353 2.387 -19.942 1.00 86.69 94 PHE A CA 1
ATOM 727 C C . PHE A 1 94 ? 9.449 3.357 -21.128 1.00 86.69 94 PHE A C 1
ATOM 729 O O . PHE A 1 94 ? 9.846 2.946 -22.222 1.00 86.69 94 PHE A O 1
ATOM 736 N N . LEU A 1 95 ? 9.214 4.654 -20.899 1.00 85.50 95 LEU A N 1
ATOM 737 C CA . LEU A 1 95 ? 9.308 5.686 -21.937 1.00 85.50 95 LEU A CA 1
ATOM 738 C C . LEU A 1 95 ? 10.713 5.773 -22.553 1.00 85.50 95 LEU A C 1
ATOM 740 O O . LEU A 1 95 ? 10.842 5.797 -23.777 1.00 85.50 95 LEU A O 1
ATOM 744 N N . LYS A 1 96 ? 11.776 5.739 -21.734 1.00 84.56 96 LYS A N 1
ATOM 745 C CA . LYS A 1 96 ? 13.166 5.707 -22.230 1.00 84.56 96 LYS A CA 1
ATOM 746 C C . LYS A 1 96 ? 13.423 4.501 -23.133 1.00 84.56 96 LYS A C 1
ATOM 748 O O . LYS A 1 96 ? 14.000 4.646 -24.213 1.00 84.56 96 LYS A O 1
ATOM 753 N N . SER A 1 97 ? 12.970 3.318 -22.716 1.00 82.31 97 SER A N 1
ATOM 754 C CA . SER A 1 97 ? 13.144 2.081 -23.483 1.00 82.31 97 SER A CA 1
ATOM 755 C C . SER A 1 97 ? 12.429 2.124 -24.838 1.00 82.31 97 SER A C 1
ATOM 757 O O . SER A 1 97 ? 12.932 1.571 -25.819 1.00 82.31 97 SER A O 1
ATOM 759 N N . LEU A 1 98 ? 11.297 2.830 -24.914 1.00 81.31 98 LEU A N 1
ATOM 760 C CA . LEU A 1 98 ? 10.549 3.029 -26.148 1.00 81.31 98 LEU A CA 1
ATOM 761 C C . LEU A 1 98 ? 11.289 3.994 -27.083 1.00 81.31 98 LEU A C 1
ATOM 763 O O . LEU A 1 98 ? 11.495 3.675 -28.253 1.00 81.31 98 LEU A O 1
ATOM 767 N N . THR A 1 99 ? 11.788 5.118 -26.553 1.00 76.44 99 THR A N 1
ATOM 768 C CA . THR A 1 99 ? 12.561 6.097 -27.339 1.00 76.44 99 THR A CA 1
ATOM 769 C C . THR A 1 99 ? 13.881 5.539 -27.872 1.00 76.44 99 THR A C 1
ATOM 771 O O . THR A 1 99 ? 14.258 5.852 -28.996 1.00 76.44 99 THR A O 1
ATOM 774 N N . ASN A 1 100 ? 14.557 4.660 -27.123 1.00 65.31 100 ASN A N 1
ATOM 775 C CA . ASN A 1 100 ? 15.805 4.030 -27.568 1.00 65.31 100 ASN A CA 1
ATOM 776 C C . ASN A 1 100 ? 15.587 2.950 -28.646 1.00 65.31 100 ASN A C 1
ATOM 778 O O . ASN A 1 100 ? 16.527 2.612 -29.363 1.00 65.31 100 ASN A O 1
ATOM 782 N N . ASN A 1 101 ? 14.367 2.416 -28.781 1.00 59.50 101 ASN A N 1
ATOM 783 C CA . ASN A 1 101 ? 14.012 1.429 -29.806 1.00 59.50 101 ASN A CA 1
ATOM 784 C C . ASN A 1 101 ? 13.380 2.043 -31.068 1.00 59.50 101 ASN A C 1
ATOM 786 O O . ASN A 1 101 ? 13.312 1.366 -32.093 1.00 59.50 101 ASN A O 1
ATOM 790 N N . TYR A 1 102 ? 12.953 3.309 -31.026 1.00 49.88 102 TYR A N 1
ATOM 791 C CA . TYR A 1 102 ? 12.328 4.010 -32.150 1.00 49.88 102 TYR A CA 1
ATOM 792 C C . TYR A 1 102 ? 13.263 5.060 -32.773 1.00 49.88 102 TYR A C 1
ATOM 794 O O . TYR A 1 102 ? 13.047 6.264 -32.672 1.00 49.88 102 TYR A O 1
ATOM 802 N N . ASP A 1 103 ? 14.266 4.592 -33.521 1.00 49.66 103 ASP A N 1
ATOM 803 C CA . ASP A 1 103 ? 14.776 5.324 -34.691 1.00 49.66 103 ASP A CA 1
ATOM 804 C C . ASP A 1 103 ? 13.997 4.842 -35.926 1.00 49.66 103 ASP A C 1
ATOM 806 O O . ASP A 1 103 ? 14.466 3.981 -36.665 1.00 49.66 103 ASP A O 1
ATOM 810 N N . SER A 1 104 ? 12.744 5.304 -36.062 1.00 52.59 104 SER A N 1
ATOM 811 C CA . SER A 1 104 ? 11.900 5.328 -37.277 1.00 52.59 104 SER A CA 1
ATOM 812 C C . SER A 1 104 ? 10.426 5.076 -36.940 1.00 52.59 104 SER A C 1
ATOM 814 O O . SER A 1 104 ? 10.055 3.983 -36.520 1.00 52.59 104 SER A O 1
ATOM 816 N N . GLY A 1 105 ? 9.565 6.056 -37.226 1.00 48.16 105 GLY A N 1
ATOM 817 C CA . GLY A 1 105 ? 8.134 5.808 -37.420 1.00 48.16 105 GLY A CA 1
ATOM 818 C C . GLY A 1 105 ? 7.225 6.793 -36.705 1.00 48.16 105 GLY A C 1
ATOM 819 O O . GLY A 1 105 ? 6.746 6.515 -35.617 1.00 48.16 105 GLY A O 1
ATOM 820 N N . ASN A 1 106 ? 6.981 7.919 -37.371 1.00 56.69 106 ASN A N 1
ATOM 821 C CA . ASN A 1 106 ? 5.922 8.884 -37.096 1.00 56.69 106 ASN A CA 1
ATOM 822 C C . ASN A 1 106 ? 4.558 8.176 -36.969 1.00 56.69 106 ASN A C 1
ATOM 824 O O . ASN A 1 106 ? 4.103 7.603 -37.960 1.00 56.69 106 ASN A O 1
ATOM 828 N N . TYR A 1 107 ? 3.917 8.241 -35.802 1.00 45.06 107 TYR A N 1
ATOM 829 C CA . TYR A 1 107 ? 2.499 7.918 -35.649 1.00 45.06 107 TYR A CA 1
ATOM 830 C C . TYR A 1 107 ? 1.804 9.029 -34.867 1.00 45.06 107 TYR A C 1
ATOM 832 O O . TYR A 1 107 ? 2.323 9.500 -33.858 1.00 45.06 107 TYR A O 1
ATOM 840 N N . ASP A 1 108 ? 0.700 9.467 -35.471 1.00 47.97 108 ASP A N 1
ATOM 841 C CA . ASP A 1 108 ? -0.177 10.573 -35.108 1.00 47.97 108 ASP A CA 1
ATOM 842 C C . ASP A 1 108 ? -0.750 10.450 -33.693 1.00 47.97 108 ASP A C 1
ATOM 844 O O . ASP A 1 108 ? -1.074 9.352 -33.238 1.00 47.97 108 ASP A O 1
ATOM 848 N N . ASP A 1 109 ? -0.903 11.624 -33.072 1.00 53.19 109 ASP A N 1
ATOM 849 C CA . ASP A 1 109 ? -1.801 11.914 -31.955 1.00 53.19 109 ASP A CA 1
ATOM 850 C C . ASP A 1 109 ? -3.195 11.344 -32.238 1.00 53.19 109 ASP A C 1
ATOM 852 O O . ASP A 1 109 ? -3.899 11.847 -33.115 1.00 53.19 109 ASP A O 1
ATOM 856 N N . ASP A 1 110 ? -3.617 10.373 -31.438 1.00 48.72 110 ASP A N 1
ATOM 857 C CA . ASP A 1 110 ? -5.023 10.231 -31.083 1.00 48.72 110 ASP A CA 1
ATOM 858 C C . ASP A 1 110 ? -5.097 10.282 -29.550 1.00 48.72 110 ASP A C 1
ATOM 860 O O . ASP A 1 110 ? -4.847 9.295 -28.857 1.00 48.72 110 ASP A O 1
ATOM 864 N N . ASP A 1 111 ? -5.378 11.494 -29.056 1.00 55.16 111 ASP A N 1
ATOM 865 C CA . ASP A 1 111 ? -5.877 11.797 -27.711 1.00 55.16 111 ASP A CA 1
ATOM 866 C C . ASP A 1 111 ? -7.136 10.950 -27.463 1.00 55.16 111 ASP A C 1
ATOM 868 O O . ASP A 1 111 ? -8.231 11.301 -27.915 1.00 55.16 111 ASP A O 1
ATOM 872 N N . ASP A 1 112 ? -6.990 9.840 -26.744 1.00 45.19 112 ASP A N 1
ATOM 873 C CA . ASP A 1 112 ? -8.119 9.140 -26.139 1.00 45.19 112 ASP A CA 1
ATOM 874 C C . ASP A 1 112 ? -7.962 9.251 -24.620 1.00 45.19 112 ASP A C 1
ATOM 876 O O . ASP A 1 112 ? -7.198 8.517 -23.990 1.00 45.19 112 ASP A O 1
ATOM 880 N N . ASP A 1 113 ? -8.663 10.239 -24.053 1.00 50.81 113 ASP A N 1
ATOM 881 C CA . ASP A 1 113 ? -8.887 10.438 -22.620 1.00 50.81 113 ASP A CA 1
ATOM 882 C C . ASP A 1 113 ? -9.517 9.162 -22.030 1.00 50.81 113 ASP A C 1
ATOM 884 O O . ASP A 1 113 ? -10.742 9.042 -21.918 1.00 50.81 113 ASP A O 1
ATOM 888 N N . ASN A 1 114 ? -8.690 8.180 -21.675 1.00 43.62 114 ASN A N 1
ATOM 889 C CA . ASN A 1 114 ? -9.154 6.917 -21.127 1.00 43.62 114 ASN A CA 1
ATOM 890 C C . ASN A 1 114 ? -8.683 6.783 -19.676 1.00 43.62 114 ASN A C 1
ATOM 892 O O . ASN A 1 114 ? -7.510 6.547 -19.392 1.00 43.62 114 ASN A O 1
ATOM 896 N N . ASP A 1 115 ? -9.635 6.860 -18.743 1.00 47.09 115 ASP A N 1
ATOM 897 C CA . ASP A 1 115 ? -9.458 6.553 -17.316 1.00 47.09 115 ASP A CA 1
ATOM 898 C C . ASP A 1 115 ? -8.849 5.142 -17.062 1.00 47.09 115 ASP A C 1
ATOM 900 O O . ASP A 1 115 ? -8.490 4.811 -15.929 1.00 47.09 115 ASP A O 1
ATOM 904 N N . GLU A 1 116 ? -8.704 4.303 -18.097 1.00 47.69 116 GLU A N 1
ATOM 905 C CA . GLU A 1 116 ? -7.991 3.019 -18.075 1.00 47.69 116 GLU A CA 1
ATOM 906 C C . GLU A 1 116 ? -6.455 3.146 -18.039 1.00 47.69 116 GLU A C 1
ATOM 908 O O . GLU A 1 116 ? -5.796 2.237 -17.531 1.00 47.69 116 GLU A O 1
ATOM 913 N N . GLU A 1 117 ? -5.864 4.262 -18.488 1.00 48.16 117 GLU A N 1
ATOM 914 C CA . GLU A 1 117 ? -4.398 4.430 -18.549 1.00 48.16 117 GLU A CA 1
ATOM 915 C C . GLU A 1 117 ? -3.757 4.407 -17.147 1.00 48.16 117 GLU A C 1
ATOM 917 O O . GLU A 1 117 ? -2.636 3.934 -16.940 1.00 48.16 117 GLU A O 1
ATOM 922 N N . CYS A 1 118 ? -4.518 4.807 -16.122 1.00 51.72 118 CYS A N 1
ATOM 923 C CA . CYS A 1 118 ? -4.065 4.715 -14.740 1.00 51.72 118 CYS A CA 1
ATOM 924 C C . CYS A 1 118 ? -3.872 3.260 -14.277 1.00 51.72 118 CYS A C 1
ATOM 926 O O . CYS A 1 118 ? -2.944 3.012 -13.505 1.00 51.72 118 CYS A O 1
ATOM 928 N N . GLU A 1 119 ? -4.678 2.287 -14.730 1.00 59.00 119 GLU A N 1
ATOM 929 C CA . GLU A 1 119 ? -4.627 0.899 -14.230 1.00 59.00 119 GLU 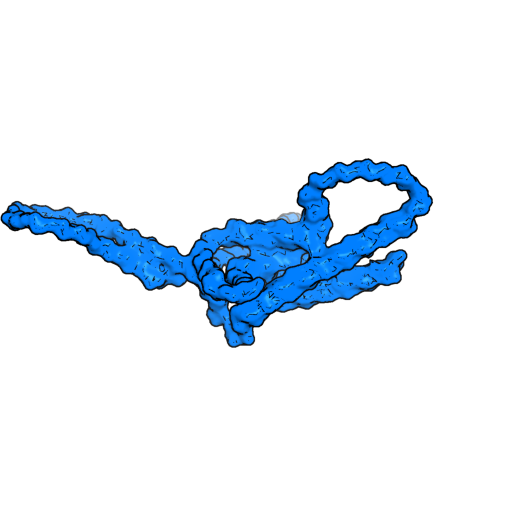A CA 1
ATOM 930 C C . GLU A 1 119 ? -3.344 0.139 -14.625 1.00 59.00 119 GLU A C 1
ATOM 932 O O . GLU A 1 119 ? -2.972 -0.835 -13.958 1.00 59.00 119 GLU A O 1
ATOM 937 N N . GLU A 1 120 ? -2.627 0.586 -15.659 1.00 75.31 120 GLU A N 1
ATOM 938 C CA . GLU A 1 120 ? -1.361 -0.026 -16.086 1.00 75.31 120 GLU A CA 1
ATOM 939 C C . GLU A 1 120 ? -0.164 0.383 -15.218 1.00 75.31 120 GLU A C 1
ATOM 941 O O . GLU A 1 120 ? 0.877 -0.287 -15.202 1.00 75.31 120 GLU A O 1
ATOM 946 N N . THR A 1 121 ? -0.312 1.439 -14.427 1.00 89.06 121 THR A N 1
ATOM 947 C CA . THR A 1 121 ? 0.745 1.939 -13.550 1.00 89.06 121 THR A CA 1
ATOM 948 C C . THR A 1 121 ? 0.730 1.214 -12.205 1.00 89.06 121 THR A C 1
ATOM 950 O O . THR A 1 121 ? -0.298 0.704 -11.745 1.00 89.06 121 THR A O 1
ATOM 953 N N . ARG A 1 122 ? 1.882 1.155 -11.524 1.00 91.25 122 ARG A N 1
ATOM 954 C CA . ARG A 1 122 ? 1.950 0.598 -10.162 1.00 91.25 122 ARG A CA 1
ATOM 955 C C . ARG A 1 122 ? 1.039 1.373 -9.210 1.00 91.25 122 ARG A C 1
ATOM 957 O O . ARG A 1 122 ? 0.354 0.765 -8.386 1.00 91.25 122 ARG A O 1
ATOM 964 N N . GLN A 1 123 ? 0.970 2.693 -9.375 1.00 93.12 123 GLN A N 1
ATOM 965 C CA . GLN A 1 123 ? 0.086 3.549 -8.593 1.00 93.12 123 GLN A CA 1
ATOM 966 C C . GLN A 1 123 ? -1.403 3.264 -8.845 1.00 93.12 123 GLN A C 1
ATOM 968 O O . GLN A 1 123 ? -2.174 3.185 -7.887 1.00 93.12 123 GLN A O 1
ATOM 973 N N . GLY A 1 124 ? -1.840 3.058 -10.088 1.00 90.75 124 GLY A N 1
ATOM 974 C CA . GLY A 1 124 ? -3.247 2.738 -10.343 1.00 90.75 124 GLY A CA 1
ATOM 975 C C . GLY A 1 124 ? -3.641 1.341 -9.881 1.00 90.75 124 GLY A C 1
ATOM 976 O O . GLY A 1 124 ? -4.712 1.183 -9.290 1.00 90.75 124 GLY A O 1
ATOM 977 N N . ARG A 1 125 ? -2.752 0.343 -10.012 1.00 91.69 125 ARG A N 1
ATOM 978 C CA . ARG A 1 125 ? -2.951 -0.978 -9.385 1.00 91.69 125 ARG A CA 1
ATOM 979 C C . ARG A 1 125 ? -3.105 -0.870 -7.871 1.00 91.69 125 ARG A C 1
ATOM 981 O O . ARG A 1 125 ? -4.039 -1.443 -7.307 1.00 91.69 125 ARG A O 1
ATOM 988 N N . PHE A 1 126 ? -2.249 -0.079 -7.222 1.00 94.00 126 PHE A N 1
ATOM 989 C CA . PHE A 1 126 ? -2.387 0.233 -5.803 1.00 94.00 126 PHE A CA 1
ATOM 990 C C . PHE A 1 126 ? -3.744 0.877 -5.488 1.00 94.00 126 PHE A C 1
ATOM 992 O O . PHE A 1 126 ? -4.436 0.414 -4.585 1.00 94.00 126 PHE A O 1
ATOM 999 N N . HIS A 1 127 ? -4.166 1.903 -6.233 1.00 93.69 127 HIS A N 1
ATOM 1000 C CA . HIS A 1 127 ? -5.448 2.573 -5.994 1.00 93.69 127 HIS A CA 1
ATOM 1001 C C . HIS A 1 127 ? -6.647 1.635 -6.155 1.00 93.69 127 HIS A C 1
ATOM 1003 O O . HIS A 1 127 ? -7.580 1.691 -5.349 1.00 93.69 127 HIS A O 1
ATOM 1009 N N . LYS A 1 128 ? -6.611 0.742 -7.146 1.00 92.44 128 LYS A N 1
ATOM 1010 C CA . LYS A 1 128 ? -7.631 -0.291 -7.350 1.00 92.44 128 LYS A CA 1
ATOM 1011 C C . LYS A 1 128 ? -7.696 -1.253 -6.167 1.00 92.44 128 LYS A C 1
ATOM 1013 O O . LYS A 1 128 ? -8.778 -1.490 -5.630 1.00 92.44 128 LYS A O 1
ATOM 1018 N N . ALA A 1 129 ? -6.546 -1.751 -5.714 1.00 91.50 129 ALA A N 1
ATOM 1019 C CA . ALA A 1 129 ? -6.462 -2.625 -4.547 1.00 91.50 129 ALA A CA 1
ATOM 1020 C C . ALA A 1 129 ? -6.898 -1.916 -3.255 1.00 91.50 129 ALA A C 1
ATOM 1022 O O . ALA A 1 129 ? -7.598 -2.504 -2.435 1.00 91.50 129 ALA A O 1
ATOM 1023 N N . TYR A 1 130 ? -6.542 -0.641 -3.094 1.00 93.38 130 TYR A N 1
ATOM 1024 C CA . TYR A 1 130 ? -6.951 0.187 -1.963 1.00 93.38 130 TYR A CA 1
ATOM 1025 C C . TYR A 1 130 ? -8.469 0.350 -1.910 1.00 93.38 130 TYR A C 1
ATOM 1027 O O . TYR A 1 130 ? -9.065 0.106 -0.863 1.00 93.38 130 TYR A O 1
ATOM 1035 N N . ARG A 1 131 ? -9.110 0.693 -3.035 1.00 90.62 131 ARG A N 1
ATOM 1036 C CA . ARG A 1 131 ? -10.577 0.782 -3.110 1.00 90.62 131 ARG A CA 1
ATOM 1037 C C . ARG A 1 131 ? -11.230 -0.555 -2.773 1.00 90.62 131 ARG A C 1
ATOM 1039 O O . ARG A 1 131 ? -12.094 -0.594 -1.907 1.00 90.62 131 ARG A O 1
ATOM 1046 N N . ALA A 1 132 ? -10.748 -1.651 -3.358 1.00 88.69 132 ALA A N 1
ATOM 1047 C CA . ALA A 1 132 ? -11.259 -2.985 -3.052 1.00 88.69 132 ALA A CA 1
ATOM 1048 C C . ALA A 1 132 ? -11.124 -3.337 -1.558 1.00 88.69 132 ALA A C 1
ATOM 1050 O O . ALA A 1 132 ? -12.055 -3.881 -0.969 1.00 88.69 132 ALA A O 1
ATOM 1051 N N . ALA A 1 133 ? -9.998 -2.989 -0.927 1.00 88.50 133 ALA A N 1
ATOM 1052 C CA . ALA A 1 133 ? -9.786 -3.211 0.499 1.00 88.50 133 ALA A CA 1
ATOM 1053 C C . ALA A 1 133 ? -10.753 -2.377 1.359 1.00 88.50 133 ALA A C 1
ATOM 1055 O O . ALA A 1 133 ? -11.374 -2.925 2.269 1.00 88.50 133 ALA A O 1
ATOM 1056 N N . ILE A 1 134 ? -10.946 -1.093 1.035 1.00 87.06 134 ILE A N 1
ATOM 1057 C CA . ILE A 1 134 ? -11.927 -0.223 1.704 1.00 87.06 134 ILE A CA 1
ATOM 1058 C C . ILE A 1 134 ? -13.350 -0.775 1.567 1.00 87.06 134 ILE A C 1
ATOM 1060 O O . ILE A 1 134 ? -14.085 -0.812 2.555 1.00 87.06 134 ILE A O 1
ATOM 1064 N N . ASP A 1 135 ? -13.741 -1.197 0.368 1.00 84.50 135 ASP A N 1
ATOM 1065 C CA . ASP A 1 135 ? -15.102 -1.656 0.081 1.00 84.50 135 ASP A CA 1
ATOM 1066 C C . ASP A 1 135 ? -15.391 -3.021 0.718 1.00 84.50 135 ASP A C 1
ATOM 1068 O O . ASP A 1 135 ? -16.509 -3.283 1.160 1.00 84.50 135 ASP A O 1
ATOM 1072 N N . SER A 1 136 ? -14.373 -3.883 0.808 1.00 81.81 136 SER A N 1
ATOM 1073 C CA . SER A 1 136 ? -14.477 -5.188 1.469 1.00 81.81 136 SER A CA 1
ATOM 1074 C C . SER A 1 136 ? -14.617 -5.084 2.987 1.00 81.81 136 SER A C 1
ATOM 1076 O O . SER A 1 136 ? -15.154 -5.987 3.631 1.00 81.81 136 SER A O 1
ATOM 1078 N N . ASP A 1 137 ? -14.151 -3.978 3.562 1.00 76.00 137 ASP A N 1
ATOM 1079 C CA . ASP A 1 137 ? -14.212 -3.741 4.990 1.00 76.00 137 ASP A CA 1
ATOM 1080 C C . ASP A 1 137 ? -15.562 -3.112 5.361 1.00 76.00 137 ASP A C 1
ATOM 1082 O O . ASP A 1 137 ? -15.772 -1.894 5.343 1.00 76.00 137 ASP A O 1
ATOM 1086 N N . SER A 1 138 ? -16.515 -3.992 5.662 1.00 69.25 138 SER A N 1
ATOM 1087 C CA . SER A 1 138 ? -17.884 -3.640 6.030 1.00 69.25 138 SER A CA 1
ATOM 1088 C C . SER A 1 138 ? -18.043 -3.265 7.504 1.00 69.25 138 SER A C 1
ATOM 1090 O O . SER A 1 138 ? -19.177 -3.129 7.972 1.00 69.25 138 SER A O 1
ATOM 1092 N N . GLN A 1 139 ? -16.956 -3.168 8.275 1.00 61.06 139 GLN A N 1
ATOM 1093 C CA . GLN A 1 139 ? -17.063 -2.762 9.670 1.00 61.06 139 GLN A CA 1
ATOM 1094 C C . GLN A 1 139 ? -17.344 -1.260 9.699 1.00 61.06 139 GLN A C 1
ATOM 1096 O O . GLN A 1 139 ? -16.618 -0.456 9.120 1.00 61.06 139 GLN A O 1
ATOM 1101 N N . GLY A 1 140 ? -18.504 -0.904 10.256 1.00 52.19 140 GLY A N 1
ATOM 1102 C CA . GLY A 1 140 ? -19.095 0.437 10.225 1.00 52.19 140 GLY A CA 1
ATOM 1103 C C . GLY A 1 140 ? -18.367 1.422 11.132 1.00 52.19 140 GLY A C 1
ATOM 1104 O O . GLY A 1 140 ? -18.940 1.906 12.100 1.00 52.19 140 GLY A O 1
ATOM 1105 N N . TYR A 1 141 ? -17.103 1.670 10.822 1.00 60.50 141 TYR A N 1
ATOM 1106 C CA . TYR A 1 141 ? -16.214 2.593 11.499 1.00 60.50 141 TYR A CA 1
ATOM 1107 C C . TYR A 1 141 ? -16.758 4.024 11.452 1.00 60.50 141 TYR A C 1
ATOM 1109 O O . TYR A 1 141 ? -16.917 4.607 10.378 1.00 60.50 141 TYR A O 1
ATOM 1117 N N . LEU A 1 142 ? -17.035 4.601 12.622 1.00 51.94 142 LEU A N 1
ATOM 1118 C CA . LEU A 1 142 ? -17.285 6.033 12.761 1.00 51.94 142 LEU A CA 1
ATOM 1119 C C . LEU A 1 142 ? -15.937 6.757 12.850 1.00 51.94 142 LEU A C 1
ATOM 1121 O O . LEU A 1 142 ? -15.224 6.624 13.841 1.00 51.94 142 LEU A O 1
ATOM 1125 N N . TYR A 1 143 ? -15.586 7.500 11.802 1.00 52.72 143 TYR A N 1
ATOM 1126 C CA . TYR A 1 143 ? -14.414 8.371 11.785 1.00 52.72 143 TYR A CA 1
ATOM 1127 C C . TYR A 1 143 ? -14.839 9.792 12.172 1.00 52.72 143 TYR A C 1
ATOM 1129 O O . TYR A 1 143 ? -15.579 10.444 11.431 1.00 52.72 143 TYR A O 1
ATOM 1137 N N . ASP A 1 144 ? -14.398 10.265 13.339 1.00 53.72 144 ASP A N 1
ATOM 1138 C CA . ASP A 1 144 ? -14.646 11.639 13.776 1.00 53.72 144 ASP A CA 1
ATOM 1139 C C . ASP A 1 144 ? -13.611 12.576 13.138 1.00 53.72 144 ASP A C 1
ATOM 1141 O O . ASP A 1 144 ? -12.511 12.787 13.645 1.00 53.72 144 ASP A O 1
ATOM 1145 N N . SER A 1 145 ? -13.957 13.122 11.971 1.00 52.38 145 SER A N 1
ATOM 1146 C CA . SER A 1 145 ? -13.097 14.020 11.192 1.00 52.38 145 SER A CA 1
ATOM 1147 C C . SER A 1 145 ? -13.061 15.459 11.726 1.00 52.38 145 SER A C 1
ATOM 1149 O O . SER A 1 145 ? -12.732 16.379 10.977 1.00 52.38 145 SER A O 1
ATOM 1151 N N . SER A 1 146 ? -13.498 15.705 12.964 1.00 50.19 146 SER A N 1
ATOM 1152 C CA . SER A 1 146 ? -13.756 17.058 13.472 1.00 50.19 146 SER A CA 1
ATOM 1153 C C . SER A 1 146 ? -12.515 17.824 13.957 1.00 50.19 146 SER A C 1
ATOM 1155 O O . SER A 1 146 ? -12.645 18.970 14.399 1.00 50.19 146 SER A O 1
ATOM 1157 N N . SER A 1 147 ? -11.300 17.278 13.821 1.00 51.38 147 SER A N 1
ATOM 1158 C CA . SER A 1 147 ? -10.076 18.045 14.070 1.00 51.38 147 SER A CA 1
ATOM 1159 C C . SER A 1 147 ? -9.768 18.961 12.876 1.00 51.38 147 SER A C 1
ATOM 1161 O O . SER A 1 147 ? -9.528 18.517 11.758 1.00 51.38 147 SER A O 1
ATOM 1163 N N . GLY A 1 148 ? -9.799 20.278 13.097 1.00 52.44 148 GLY A N 1
ATOM 1164 C CA . GLY A 1 148 ? -9.523 21.311 12.087 1.00 52.44 148 GLY A CA 1
ATOM 1165 C C . GLY A 1 148 ? -8.056 21.401 11.639 1.00 52.44 148 GLY A C 1
ATOM 1166 O O . GLY A 1 148 ? -7.525 22.505 11.539 1.00 52.44 148 GLY A O 1
ATOM 1167 N N . GLU A 1 149 ? -7.389 20.270 11.414 1.00 58.59 149 GLU A N 1
ATOM 1168 C CA . GLU A 1 149 ? -6.010 20.199 10.923 1.00 58.59 149 GLU A CA 1
ATOM 1169 C C . GLU A 1 149 ? -5.943 20.289 9.387 1.00 58.59 149 GLU A C 1
ATOM 1171 O O . GLU A 1 149 ? -6.822 19.802 8.679 1.00 58.59 149 GLU A O 1
ATOM 1176 N N . GLU A 1 150 ? -4.867 20.883 8.849 1.00 58.09 150 GLU A N 1
ATOM 1177 C CA . GLU A 1 150 ? -4.658 21.061 7.395 1.00 58.09 150 GLU A CA 1
ATOM 1178 C C . GLU A 1 150 ? -4.554 19.735 6.616 1.00 58.09 150 GLU A C 1
ATOM 1180 O O . GLU A 1 150 ? -4.766 19.710 5.402 1.00 58.09 150 GLU A O 1
ATOM 1185 N N . LYS A 1 151 ? -4.250 18.621 7.295 1.00 66.75 151 LYS A N 1
ATOM 1186 C CA . LYS A 1 151 ? -4.346 17.262 6.748 1.00 66.75 151 LYS A CA 1
ATOM 1187 C C . LYS A 1 151 ? -4.903 16.328 7.826 1.00 66.75 151 LYS A C 1
ATOM 1189 O O . LYS A 1 151 ? -4.125 15.911 8.680 1.00 66.75 151 LYS A O 1
ATOM 1194 N N . PRO A 1 152 ? -6.190 15.951 7.771 1.00 77.88 152 PRO A N 1
ATOM 1195 C CA . PRO A 1 152 ? -6.765 15.049 8.761 1.00 77.88 152 PRO A CA 1
ATOM 1196 C C . PRO A 1 152 ? -6.008 13.715 8.778 1.00 77.88 152 PRO A C 1
ATOM 1198 O O . PRO A 1 152 ? -5.540 13.237 7.734 1.00 77.88 152 PRO A O 1
ATOM 1201 N N . LEU A 1 153 ? -5.853 13.129 9.966 1.00 84.19 153 LEU A N 1
ATOM 1202 C CA . LEU A 1 153 ? -5.262 11.801 10.130 1.00 84.19 153 LEU A CA 1
ATOM 1203 C C . LEU A 1 153 ? -6.076 10.773 9.343 1.00 84.19 153 LEU A C 1
ATOM 1205 O O . LEU A 1 153 ? -7.295 10.792 9.370 1.00 84.19 153 LEU A O 1
ATOM 1209 N N . LEU A 1 154 ? -5.422 9.855 8.649 1.00 85.88 154 LEU A N 1
ATOM 1210 C CA . LEU A 1 154 ? -6.073 8.703 8.049 1.00 85.88 154 LEU A CA 1
ATOM 1211 C C . LEU A 1 154 ? -6.786 7.892 9.132 1.00 85.88 154 LEU A C 1
ATOM 1213 O O . LEU A 1 154 ? -6.223 7.633 10.202 1.00 85.88 154 LEU A O 1
ATOM 1217 N N . SER A 1 155 ? -8.007 7.477 8.811 1.00 83.25 155 SER A N 1
ATOM 1218 C CA . SER A 1 155 ? -8.783 6.546 9.619 1.00 83.25 155 SER A CA 1
ATOM 1219 C C . SER A 1 155 ? -8.057 5.202 9.726 1.00 83.25 155 SER A C 1
ATOM 1221 O O . SER A 1 155 ? -7.230 4.840 8.878 1.00 83.25 155 SER A O 1
ATOM 1223 N N . TRP A 1 156 ? -8.385 4.424 10.752 1.00 81.81 156 TRP A N 1
ATOM 1224 C CA . TRP A 1 156 ? -7.871 3.066 10.899 1.00 81.81 156 TRP A CA 1
ATOM 1225 C C . TRP A 1 156 ? -8.196 2.207 9.676 1.00 81.81 156 TRP A C 1
ATOM 1227 O O . TRP A 1 156 ? -7.306 1.545 9.133 1.00 81.81 156 TRP A O 1
ATOM 1237 N N . LYS A 1 157 ? -9.439 2.285 9.183 1.00 84.06 157 LYS A N 1
ATOM 1238 C CA . LYS A 1 157 ? -9.871 1.636 7.939 1.00 84.06 157 LYS A CA 1
ATOM 1239 C C . LYS A 1 157 ? -8.960 1.995 6.765 1.00 84.06 157 LYS A C 1
ATOM 1241 O O . LYS A 1 157 ? -8.527 1.118 6.017 1.00 84.06 157 LYS A O 1
ATOM 1246 N N . GLN A 1 158 ? -8.633 3.279 6.621 1.00 88.88 158 GLN A N 1
ATOM 1247 C CA . GLN A 1 158 ? -7.763 3.767 5.550 1.00 88.88 158 GLN A CA 1
ATOM 1248 C C . GLN A 1 158 ? -6.343 3.215 5.672 1.00 88.88 158 GLN A C 1
ATOM 1250 O O . GLN A 1 158 ? -5.803 2.702 4.693 1.00 88.88 158 GLN A O 1
ATOM 1255 N N . MET A 1 159 ? -5.751 3.246 6.867 1.00 90.88 159 MET A N 1
ATOM 1256 C CA . MET A 1 159 ? -4.416 2.680 7.088 1.00 90.88 159 MET A CA 1
ATOM 1257 C C . MET A 1 159 ? -4.384 1.164 6.862 1.00 90.88 159 MET A C 1
ATOM 1259 O O . MET A 1 159 ? -3.436 0.651 6.265 1.00 90.88 159 MET A O 1
ATOM 1263 N N . ASN A 1 160 ? -5.430 0.442 7.275 1.00 88.94 160 ASN A N 1
ATOM 1264 C CA . ASN A 1 160 ? -5.548 -0.996 7.039 1.00 88.94 160 ASN A CA 1
ATOM 1265 C C . ASN A 1 160 ? -5.615 -1.306 5.544 1.00 88.94 160 ASN A C 1
ATOM 1267 O O . ASN A 1 160 ? -4.876 -2.163 5.058 1.00 88.94 160 ASN A O 1
ATOM 1271 N N . ALA A 1 161 ? -6.441 -0.569 4.803 1.00 91.25 161 ALA A N 1
ATOM 1272 C CA . ALA A 1 161 ? -6.542 -0.714 3.360 1.00 91.25 161 ALA A CA 1
ATOM 1273 C C . ALA A 1 161 ? -5.210 -0.416 2.659 1.00 91.25 161 ALA A C 1
ATOM 1275 O O . ALA A 1 161 ? -4.789 -1.206 1.817 1.00 91.25 161 ALA A O 1
ATOM 1276 N N . ILE A 1 162 ? -4.502 0.653 3.047 1.00 95.31 162 ILE A N 1
ATOM 1277 C CA . ILE A 1 162 ? -3.159 0.967 2.524 1.00 95.31 162 ILE A CA 1
ATOM 1278 C C . ILE A 1 162 ? -2.198 -0.199 2.778 1.00 95.31 162 ILE A C 1
ATOM 1280 O O . ILE A 1 162 ? -1.509 -0.641 1.860 1.00 95.31 162 ILE A O 1
ATOM 1284 N N . SER A 1 163 ? -2.190 -0.739 4.001 1.00 93.62 163 SER A N 1
ATOM 1285 C CA . SER A 1 163 ? -1.278 -1.821 4.387 1.00 93.62 163 SER A CA 1
ATOM 1286 C C . SER A 1 163 ? -1.496 -3.127 3.617 1.00 93.62 163 SER A C 1
ATOM 1288 O O . SER A 1 163 ? -0.557 -3.904 3.478 1.00 93.62 163 SER A O 1
ATOM 1290 N N . TRP A 1 164 ? -2.698 -3.368 3.086 1.00 92.38 164 TRP A N 1
ATOM 1291 C CA . TRP A 1 164 ? -2.973 -4.501 2.197 1.00 92.38 164 TRP A CA 1
ATOM 1292 C C . TRP A 1 164 ? -2.702 -4.171 0.730 1.00 92.38 164 TRP A C 1
ATOM 1294 O O . TRP A 1 164 ? -2.051 -4.943 0.024 1.00 92.38 164 TRP A O 1
ATOM 1304 N N . ALA A 1 165 ? -3.180 -3.014 0.277 1.00 93.50 165 ALA A N 1
ATOM 1305 C CA . ALA A 1 165 ? -3.077 -2.582 -1.110 1.00 93.50 165 ALA A CA 1
ATOM 1306 C C . ALA A 1 165 ? -1.629 -2.418 -1.571 1.00 93.50 165 ALA A C 1
ATOM 1308 O O . ALA A 1 165 ? -1.330 -2.675 -2.737 1.00 93.50 165 ALA A O 1
ATOM 1309 N N . ALA A 1 166 ? -0.723 -2.056 -0.656 1.00 94.56 166 ALA A N 1
ATOM 1310 C CA . ALA A 1 166 ? 0.696 -1.929 -0.951 1.00 94.56 166 ALA A CA 1
ATOM 1311 C C . ALA A 1 166 ? 1.258 -3.185 -1.637 1.00 94.56 166 ALA A C 1
ATOM 1313 O O . ALA A 1 166 ? 2.012 -3.049 -2.598 1.00 94.56 166 ALA A O 1
ATOM 1314 N N . PHE A 1 167 ? 0.825 -4.379 -1.208 1.00 92.81 167 PHE A N 1
ATOM 1315 C CA . PHE A 1 167 ? 1.246 -5.695 -1.716 1.00 92.81 167 PHE A CA 1
ATOM 1316 C C . PHE A 1 167 ? 0.493 -6.196 -2.945 1.00 92.81 167 PHE A C 1
ATOM 1318 O O . PHE A 1 167 ? 0.621 -7.357 -3.316 1.00 92.81 167 PHE A O 1
ATOM 1325 N N . SER A 1 168 ? -0.307 -5.337 -3.569 1.00 89.62 168 SER A N 1
ATOM 1326 C CA . SER A 1 168 ? -1.061 -5.650 -4.787 1.00 89.62 168 SER A CA 1
ATOM 1327 C C . SER A 1 168 ? -0.790 -4.625 -5.892 1.00 89.62 168 SER A C 1
ATOM 1329 O O . SER A 1 168 ? -1.663 -4.344 -6.710 1.00 89.62 168 SER A O 1
ATOM 1331 N N . SER A 1 169 ? 0.398 -4.019 -5.881 1.00 88.94 169 SER A N 1
ATOM 1332 C CA . SER A 1 169 ? 0.742 -2.890 -6.750 1.00 88.94 169 SER A CA 1
ATOM 1333 C C . SER A 1 169 ? 1.652 -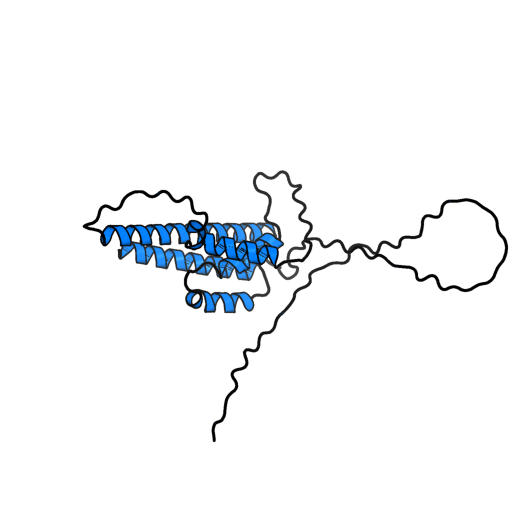3.276 -7.922 1.00 88.94 169 SER A C 1
ATOM 1335 O O . SER A 1 169 ? 1.665 -2.575 -8.937 1.00 88.94 169 SER A O 1
ATOM 1337 N N . HIS A 1 170 ? 2.361 -4.407 -7.868 1.00 88.56 170 HIS A N 1
ATOM 1338 C CA . HIS A 1 170 ? 3.202 -4.840 -8.981 1.00 88.56 170 HIS A CA 1
ATOM 1339 C C . HIS A 1 170 ? 2.384 -5.426 -10.134 1.00 88.56 170 HIS A C 1
ATOM 1341 O O . HIS A 1 170 ? 1.373 -6.101 -9.951 1.00 88.56 170 HIS A O 1
ATOM 1347 N N . SER A 1 171 ? 2.873 -5.217 -11.356 1.00 83.81 171 SER A N 1
ATOM 1348 C CA . SER A 1 171 ? 2.332 -5.820 -12.583 1.00 83.81 171 SER A CA 1
ATOM 1349 C C . SER A 1 171 ? 2.366 -7.355 -12.600 1.00 83.81 171 SER A C 1
ATOM 1351 O O . SER A 1 171 ? 1.551 -7.978 -13.275 1.00 83.81 171 SER A O 1
ATOM 1353 N N . THR A 1 172 ? 3.296 -7.979 -11.868 1.00 84.38 172 THR A N 1
ATOM 1354 C CA . THR A 1 172 ? 3.480 -9.433 -11.846 1.00 84.38 172 THR A CA 1
ATOM 1355 C C . THR A 1 172 ? 3.253 -9.944 -10.436 1.00 84.38 172 THR A C 1
ATOM 1357 O O . THR A 1 172 ? 4.107 -9.798 -9.567 1.00 84.38 172 THR A O 1
ATOM 1360 N N . LEU A 1 173 ? 2.120 -10.614 -10.223 1.00 76.06 173 LEU A N 1
ATOM 1361 C CA . LEU A 1 173 ? 1.719 -11.108 -8.902 1.00 76.06 173 LEU A CA 1
ATOM 1362 C C . LEU A 1 173 ? 2.774 -12.011 -8.240 1.00 76.06 173 LEU A C 1
ATOM 1364 O O . LEU A 1 173 ? 2.888 -12.021 -7.018 1.00 76.06 173 LEU A O 1
ATOM 1368 N N . ALA A 1 174 ? 3.548 -12.765 -9.024 1.00 80.69 174 ALA A N 1
ATOM 1369 C CA . ALA A 1 174 ? 4.589 -13.649 -8.499 1.00 80.69 174 ALA A CA 1
ATOM 1370 C C . ALA A 1 174 ? 5.722 -12.894 -7.779 1.00 80.69 174 ALA A C 1
ATOM 1372 O O . ALA A 1 174 ? 6.320 -13.438 -6.857 1.00 80.69 174 ALA A O 1
ATOM 1373 N N . ILE A 1 175 ? 6.002 -11.643 -8.161 1.00 79.75 175 ILE A N 1
ATOM 1374 C CA . ILE A 1 175 ? 7.061 -10.837 -7.532 1.00 79.75 175 ILE A CA 1
ATOM 1375 C C . ILE A 1 175 ? 6.643 -10.431 -6.111 1.00 79.75 175 ILE A C 1
ATOM 1377 O O . ILE A 1 175 ? 7.445 -10.481 -5.180 1.00 79.75 175 ILE A O 1
ATOM 1381 N N . ASP A 1 176 ? 5.353 -10.162 -5.919 1.00 78.62 176 ASP A N 1
ATOM 1382 C CA . ASP A 1 176 ? 4.802 -9.718 -4.635 1.00 78.62 176 ASP A CA 1
ATOM 1383 C C . ASP A 1 176 ? 4.380 -10.896 -3.746 1.00 78.62 176 ASP A C 1
ATOM 1385 O O . ASP A 1 176 ? 3.933 -10.697 -2.620 1.00 78.62 176 ASP A O 1
ATOM 1389 N N . GLU A 1 177 ? 4.451 -12.139 -4.232 1.00 82.94 177 GLU A N 1
ATOM 1390 C CA . GLU A 1 177 ? 3.915 -13.318 -3.539 1.00 82.94 177 GLU A CA 1
ATOM 1391 C C . GLU A 1 177 ? 4.556 -13.535 -2.165 1.00 82.94 177 GLU A C 1
ATOM 1393 O O . GLU A 1 177 ? 3.842 -13.651 -1.169 1.00 82.94 177 GLU A O 1
ATOM 1398 N N . THR A 1 178 ? 5.887 -13.518 -2.085 1.00 86.31 178 THR A N 1
ATOM 1399 C CA . THR A 1 178 ? 6.613 -13.711 -0.820 1.00 86.31 178 THR A CA 1
ATOM 1400 C C . THR A 1 178 ? 6.263 -12.628 0.200 1.00 86.31 178 THR A C 1
ATOM 1402 O O . THR A 1 178 ? 6.010 -12.924 1.367 1.00 86.31 178 THR A O 1
ATOM 1405 N N . TYR A 1 179 ? 6.193 -11.369 -0.239 1.00 86.56 179 TYR A N 1
ATOM 1406 C CA . TYR A 1 179 ? 5.856 -10.247 0.635 1.00 86.56 179 TYR A CA 1
ATO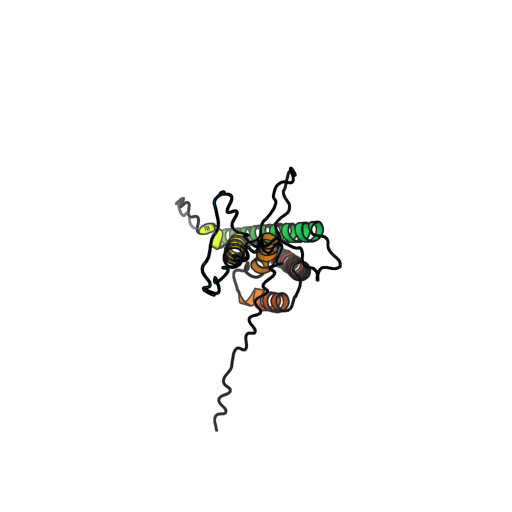M 1407 C C . TYR A 1 179 ? 4.389 -10.281 1.073 1.00 86.56 179 TYR A C 1
ATOM 1409 O O . TYR A 1 179 ? 4.106 -10.014 2.238 1.00 86.56 179 TYR A O 1
ATOM 1417 N N . ARG A 1 180 ? 3.463 -10.691 0.194 1.00 85.44 180 ARG A N 1
ATOM 1418 C CA . ARG A 1 180 ? 2.053 -10.933 0.545 1.00 85.44 180 ARG A CA 1
ATOM 1419 C C . ARG A 1 180 ? 1.904 -12.041 1.581 1.00 85.44 180 ARG A C 1
ATOM 1421 O O . ARG A 1 180 ? 1.147 -11.870 2.531 1.00 85.44 180 ARG A O 1
ATOM 1428 N N . LEU A 1 181 ? 2.623 -13.153 1.417 1.00 86.12 181 LEU A N 1
ATOM 1429 C CA . LEU A 1 181 ? 2.623 -14.256 2.382 1.00 86.12 181 LEU A CA 1
ATOM 1430 C C . LEU A 1 181 ? 3.123 -13.782 3.750 1.00 86.12 181 LEU A C 1
ATOM 1432 O O . LEU A 1 181 ? 2.430 -13.964 4.745 1.00 86.12 181 LEU A O 1
ATOM 1436 N N . HIS A 1 182 ? 4.253 -13.074 3.790 1.00 86.88 182 HIS A N 1
ATOM 1437 C CA . HIS A 1 182 ? 4.763 -12.501 5.037 1.00 86.88 182 HIS A CA 1
ATOM 1438 C C . HIS A 1 182 ? 3.809 -11.467 5.651 1.00 86.88 182 HIS A C 1
ATOM 1440 O O . HIS A 1 182 ? 3.668 -11.422 6.869 1.00 86.88 182 HIS A O 1
ATOM 1446 N N . ALA A 1 183 ? 3.134 -10.652 4.836 1.00 88.06 183 ALA A N 1
ATOM 1447 C CA . ALA A 1 183 ? 2.142 -9.698 5.320 1.00 88.06 183 ALA A CA 1
ATOM 1448 C C . ALA A 1 183 ? 0.917 -10.398 5.934 1.00 88.06 183 ALA A C 1
ATOM 1450 O O . ALA A 1 183 ? 0.365 -9.890 6.906 1.00 88.06 183 ALA A O 1
ATOM 1451 N N . MET A 1 184 ? 0.507 -11.563 5.416 1.00 85.25 184 MET A N 1
ATOM 1452 C CA . MET A 1 184 ? -0.574 -12.364 6.009 1.00 85.25 184 MET A CA 1
ATOM 1453 C C . MET A 1 184 ? -0.211 -12.929 7.387 1.00 85.25 184 MET A C 1
ATOM 1455 O O . MET A 1 184 ? -1.091 -13.055 8.234 1.00 85.25 184 MET A O 1
ATOM 1459 N N . ASP A 1 185 ? 1.070 -13.203 7.633 1.00 85.69 185 ASP A N 1
ATOM 1460 C CA . ASP A 1 185 ? 1.559 -13.671 8.936 1.00 85.69 185 ASP A CA 1
ATOM 1461 C C . ASP A 1 185 ? 1.699 -12.535 9.973 1.00 85.69 185 ASP A C 1
ATOM 1463 O O . ASP A 1 185 ? 1.958 -12.784 11.154 1.00 85.69 185 ASP A O 1
ATOM 1467 N N . MET A 1 186 ? 1.533 -11.272 9.563 1.00 85.38 186 MET A N 1
ATOM 1468 C CA . MET A 1 186 ? 1.665 -10.113 10.445 1.00 85.38 186 MET A CA 1
ATOM 1469 C C . MET A 1 186 ? 0.334 -9.729 11.092 1.00 85.38 186 MET A C 1
ATOM 1471 O O . MET A 1 186 ? -0.611 -9.312 10.425 1.00 85.38 186 MET A O 1
ATOM 1475 N N . GLY A 1 187 ? 0.299 -9.780 12.426 1.00 80.44 187 GLY A N 1
ATOM 1476 C CA . GLY A 1 187 ? -0.893 -9.434 13.206 1.00 80.44 187 GLY A CA 1
ATOM 1477 C C . GLY A 1 187 ? -1.237 -7.942 13.224 1.00 80.44 187 GLY A C 1
ATOM 1478 O O . GLY A 1 187 ? -2.416 -7.602 13.279 1.00 80.44 187 GLY A O 1
ATOM 1479 N N . THR A 1 188 ? -0.240 -7.051 13.137 1.00 85.94 188 THR A N 1
ATOM 1480 C CA . THR A 1 188 ? -0.452 -5.603 13.310 1.00 85.94 188 THR A CA 1
ATOM 1481 C C . THR A 1 188 ? -0.317 -4.806 12.010 1.00 85.94 188 THR A C 1
ATOM 1483 O O . THR A 1 188 ? 0.434 -5.183 11.103 1.00 85.94 188 THR A O 1
ATOM 1486 N N . ILE A 1 189 ? -1.041 -3.681 11.903 1.00 88.44 189 ILE A N 1
ATOM 1487 C CA . ILE A 1 189 ? -0.968 -2.786 10.732 1.00 88.44 189 ILE A CA 1
ATOM 1488 C C . ILE A 1 189 ? 0.433 -2.196 10.589 1.00 88.44 189 ILE A C 1
ATOM 1490 O O . ILE A 1 189 ? 0.965 -2.173 9.482 1.00 88.44 189 ILE A O 1
ATOM 1494 N N . THR A 1 190 ? 1.060 -1.743 11.677 1.00 91.94 190 THR A N 1
ATOM 1495 C CA . THR A 1 190 ? 2.381 -1.097 11.592 1.00 91.94 190 THR A CA 1
ATOM 1496 C C . THR A 1 190 ? 3.452 -2.063 11.094 1.00 91.94 190 THR A C 1
ATOM 1498 O O . THR A 1 190 ? 4.334 -1.664 10.337 1.00 91.94 190 THR A O 1
ATOM 1501 N N . SER A 1 191 ? 3.365 -3.345 11.463 1.00 91.62 191 SER A N 1
ATOM 1502 C CA . SER A 1 191 ? 4.277 -4.385 10.982 1.00 91.62 191 SER A CA 1
ATOM 1503 C C . SER A 1 191 ? 4.141 -4.559 9.471 1.00 91.62 191 SER A C 1
ATOM 1505 O O . SER A 1 191 ? 5.147 -4.546 8.760 1.00 91.62 191 SER A O 1
ATOM 1507 N N . ARG A 1 192 ? 2.897 -4.621 8.974 1.00 93.50 192 ARG A N 1
ATOM 1508 C CA . ARG A 1 192 ? 2.604 -4.692 7.535 1.00 93.50 192 ARG A CA 1
ATOM 1509 C C . ARG A 1 192 ? 3.062 -3.441 6.791 1.00 93.50 192 ARG A C 1
ATOM 1511 O O . ARG A 1 192 ? 3.704 -3.561 5.752 1.00 93.50 192 ARG A O 1
ATOM 1518 N N . LEU A 1 193 ? 2.805 -2.252 7.338 1.00 95.06 193 LEU A N 1
ATOM 1519 C CA . LEU A 1 193 ? 3.253 -0.984 6.756 1.00 95.06 193 LEU A CA 1
ATOM 1520 C C . LEU A 1 193 ? 4.780 -0.901 6.674 1.00 95.06 193 LEU A C 1
ATOM 1522 O O . LEU A 1 193 ? 5.301 -0.516 5.637 1.00 95.06 193 LEU A O 1
ATOM 1526 N N . LYS A 1 194 ? 5.511 -1.329 7.709 1.00 95.12 194 LYS A N 1
ATOM 1527 C CA . LYS A 1 194 ? 6.982 -1.384 7.663 1.00 95.12 194 LYS A CA 1
ATOM 1528 C C . LYS A 1 194 ? 7.497 -2.333 6.595 1.00 95.12 194 LYS A C 1
ATOM 1530 O O . LYS A 1 194 ? 8.425 -1.983 5.873 1.00 95.12 194 LYS A O 1
ATOM 1535 N N . LEU A 1 195 ? 6.916 -3.531 6.503 1.00 95.06 195 LEU A N 1
ATOM 1536 C CA . LEU A 1 195 ? 7.283 -4.487 5.461 1.00 95.06 195 LEU A CA 1
ATOM 1537 C C . LEU A 1 195 ? 7.056 -3.883 4.071 1.00 95.06 195 LEU A C 1
ATOM 1539 O O . LEU A 1 195 ? 7.930 -3.991 3.215 1.00 95.06 195 LEU A O 1
ATOM 1543 N N . ALA A 1 196 ? 5.923 -3.202 3.877 1.00 95.38 196 ALA A N 1
ATOM 1544 C CA . ALA A 1 196 ? 5.624 -2.491 2.643 1.00 95.38 196 ALA A CA 1
ATOM 1545 C C . ALA A 1 196 ? 6.648 -1.382 2.362 1.00 95.38 196 ALA A C 1
ATOM 1547 O O . ALA A 1 196 ? 7.127 -1.283 1.237 1.00 95.38 196 ALA A O 1
ATOM 1548 N N . SER A 1 197 ? 7.031 -0.5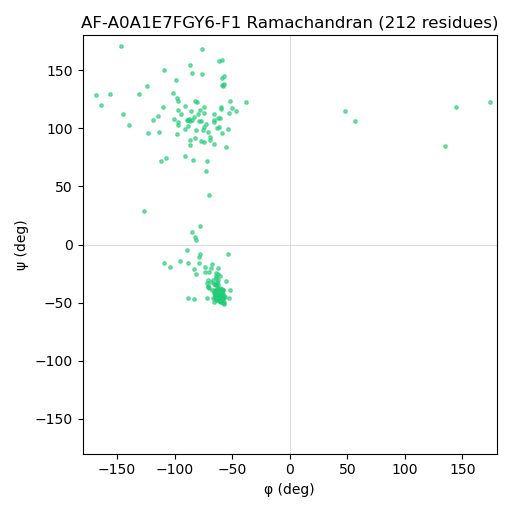86 3.368 1.00 95.62 197 SER A N 1
ATOM 1549 C CA . SER A 1 197 ? 8.053 0.454 3.208 1.00 95.62 197 SER A CA 1
ATOM 1550 C C . SER A 1 197 ? 9.393 -0.118 2.751 1.00 95.62 197 SER A C 1
ATOM 1552 O O . SER A 1 197 ? 9.998 0.436 1.839 1.00 95.62 197 SER A O 1
ATOM 1554 N N . TYR A 1 198 ? 9.858 -1.219 3.354 1.00 94.25 198 TYR A N 1
ATOM 1555 C CA . TYR A 1 198 ? 11.121 -1.846 2.954 1.00 94.25 198 TYR A CA 1
ATOM 1556 C C . TYR A 1 198 ? 11.067 -2.371 1.526 1.00 94.25 198 TYR A C 1
ATOM 1558 O O . TYR A 1 198 ? 11.948 -2.076 0.730 1.00 94.25 198 TYR A O 1
ATOM 1566 N N . TRP A 1 199 ? 10.007 -3.095 1.187 1.00 93.06 199 TRP A N 1
ATOM 1567 C CA . TRP A 1 199 ? 9.879 -3.665 -0.144 1.00 93.06 199 TRP A CA 1
ATOM 1568 C C . TRP A 1 199 ? 9.746 -2.597 -1.237 1.00 93.06 199 TRP A C 1
ATOM 1570 O O . TRP A 1 199 ? 10.406 -2.706 -2.266 1.00 93.06 199 TRP A O 1
ATOM 1580 N N . HIS A 1 200 ? 8.959 -1.536 -1.025 1.00 93.62 200 HIS A N 1
ATOM 1581 C CA . HIS A 1 200 ? 8.876 -0.455 -2.014 1.00 93.62 200 HIS A CA 1
ATOM 1582 C C . HIS A 1 200 ? 10.173 0.344 -2.107 1.00 93.62 200 HIS A C 1
ATOM 1584 O O . HIS A 1 200 ? 10.528 0.766 -3.200 1.00 93.62 200 HIS A O 1
ATOM 1590 N N . ALA A 1 201 ? 10.924 0.502 -1.014 1.00 93.69 201 ALA A N 1
ATOM 1591 C CA . ALA A 1 201 ? 12.263 1.085 -1.078 1.00 93.69 201 ALA A CA 1
ATOM 1592 C C . ALA A 1 201 ? 13.235 0.219 -1.902 1.00 93.69 201 ALA A C 1
ATOM 1594 O O . ALA A 1 201 ? 13.972 0.763 -2.721 1.00 93.69 201 ALA A O 1
ATOM 1595 N N . ASP A 1 202 ? 13.203 -1.107 -1.742 1.00 91.88 202 ASP A N 1
ATOM 1596 C CA . ASP A 1 202 ? 13.993 -2.030 -2.568 1.00 91.88 202 ASP A CA 1
ATOM 1597 C C . ASP A 1 202 ? 13.571 -1.941 -4.048 1.00 91.88 202 ASP A C 1
ATOM 1599 O O . ASP A 1 202 ? 14.417 -1.821 -4.930 1.00 91.88 202 ASP A O 1
ATOM 1603 N N . ALA A 1 203 ? 12.264 -1.874 -4.326 1.00 90.81 203 ALA A N 1
ATOM 1604 C CA . ALA A 1 203 ? 11.744 -1.721 -5.685 1.00 90.81 203 ALA A CA 1
ATOM 1605 C C . ALA A 1 203 ? 12.181 -0.403 -6.356 1.00 90.81 203 ALA A C 1
ATOM 1607 O O . ALA A 1 203 ? 12.421 -0.390 -7.563 1.00 90.81 203 ALA A O 1
ATOM 1608 N N . ILE A 1 204 ? 12.318 0.695 -5.595 1.00 92.56 204 ILE A N 1
ATOM 1609 C CA . ILE A 1 204 ? 12.908 1.948 -6.103 1.00 92.56 204 ILE A CA 1
ATOM 1610 C C . ILE A 1 204 ? 14.340 1.690 -6.574 1.00 92.56 204 ILE A C 1
ATOM 1612 O O . ILE A 1 204 ? 14.693 2.082 -7.684 1.00 92.56 204 ILE A O 1
ATOM 1616 N N . LEU A 1 205 ? 15.160 1.031 -5.751 1.00 92.38 205 LEU A N 1
ATOM 1617 C CA . LEU A 1 205 ? 16.564 0.769 -6.076 1.00 92.38 205 LEU A CA 1
ATOM 1618 C C . LEU A 1 205 ? 16.701 -0.095 -7.335 1.00 92.38 205 LEU A C 1
ATOM 1620 O O . LEU A 1 205 ? 17.491 0.243 -8.218 1.00 92.38 205 LEU A O 1
ATOM 1624 N N . ASP A 1 206 ? 15.891 -1.148 -7.451 1.00 89.94 206 ASP A N 1
ATOM 1625 C CA . ASP A 1 206 ? 15.872 -2.032 -8.621 1.00 89.94 206 ASP A CA 1
ATOM 1626 C C . ASP A 1 206 ? 15.443 -1.280 -9.897 1.00 89.94 206 ASP A C 1
ATOM 1628 O O . ASP A 1 206 ? 16.042 -1.430 -10.972 1.00 89.94 206 ASP A O 1
ATOM 1632 N N . ALA A 1 207 ? 14.425 -0.420 -9.792 1.00 88.50 207 ALA A N 1
ATOM 1633 C CA . ALA A 1 207 ? 13.948 0.393 -10.908 1.00 88.50 207 ALA A CA 1
ATOM 1634 C C . ALA A 1 207 ? 14.984 1.453 -11.330 1.00 88.50 207 ALA A C 1
ATOM 1636 O O . ALA A 1 207 ? 15.210 1.669 -12.525 1.00 88.50 207 ALA A O 1
ATOM 1637 N N . GLU A 1 208 ? 15.675 2.080 -10.373 1.00 90.81 208 GLU A N 1
ATOM 1638 C CA . GLU A 1 208 ? 16.774 3.011 -10.641 1.00 90.81 208 GLU A CA 1
ATOM 1639 C C . GLU A 1 208 ? 17.983 2.328 -11.287 1.00 90.81 208 GLU A C 1
ATOM 1641 O O . GLU A 1 208 ? 18.621 2.914 -12.166 1.00 90.81 208 GLU A O 1
ATOM 1646 N N . GLU A 1 209 ? 18.333 1.112 -10.859 1.00 91.31 209 GLU A N 1
ATOM 1647 C CA . GLU A 1 209 ? 19.396 0.323 -11.484 1.00 91.31 209 GLU A CA 1
ATOM 1648 C C . GLU A 1 209 ? 19.039 -0.006 -12.935 1.00 91.31 209 GLU A C 1
ATOM 1650 O O . GLU A 1 209 ? 19.838 0.241 -13.840 1.00 91.31 209 GLU A O 1
ATOM 1655 N N . THR A 1 210 ? 17.800 -0.434 -13.176 1.00 86.06 210 THR A N 1
ATOM 1656 C CA . THR A 1 210 ? 17.282 -0.687 -14.527 1.00 86.06 210 THR A CA 1
ATOM 1657 C C . THR A 1 210 ? 17.332 0.578 -15.395 1.00 86.06 210 THR A C 1
ATOM 1659 O O . THR A 1 210 ? 17.777 0.525 -16.540 1.00 86.06 210 THR A O 1
ATOM 1662 N N . SER A 1 211 ? 16.974 1.742 -14.838 1.00 85.75 211 SER A N 1
ATOM 1663 C CA . SER A 1 211 ? 17.037 3.043 -15.526 1.00 85.75 211 SER A CA 1
ATOM 1664 C C . SER A 1 211 ? 18.450 3.464 -15.940 1.00 85.75 211 SER A C 1
ATOM 1666 O O . SER A 1 211 ? 18.596 4.265 -16.859 1.00 85.75 211 SER A O 1
ATOM 1668 N N . LYS A 1 212 ? 19.492 2.971 -15.256 1.00 85.88 212 LYS A N 1
ATOM 1669 C CA . LYS A 1 212 ? 20.903 3.249 -15.591 1.00 85.88 212 LYS A CA 1
ATOM 1670 C C . LYS A 1 212 ? 21.439 2.338 -16.696 1.00 85.88 212 LYS A C 1
ATOM 1672 O O . LYS A 1 212 ? 22.467 2.663 -17.288 1.00 85.88 212 LYS A O 1
ATOM 1677 N N . LEU A 1 213 ? 20.799 1.189 -16.921 1.00 81.50 213 LEU A N 1
ATOM 1678 C CA . LEU A 1 213 ? 21.207 0.192 -17.915 1.00 81.50 213 LEU A CA 1
ATOM 1679 C C . LEU A 1 213 ? 20.595 0.434 -19.304 1.00 81.50 213 LEU A C 1
ATOM 1681 O O . LEU A 1 213 ? 21.078 -0.151 -20.274 1.00 81.50 213 LEU A O 1
ATOM 1685 N N . ILE A 1 214 ? 19.550 1.263 -19.384 1.00 67.31 214 ILE A N 1
ATOM 1686 C CA . ILE A 1 214 ? 18.823 1.649 -20.607 1.00 67.31 214 ILE A CA 1
ATOM 1687 C C . ILE A 1 214 ? 19.284 3.030 -21.065 1.00 67.31 214 ILE A C 1
ATOM 1689 O O . ILE A 1 214 ? 19.498 3.182 -22.288 1.00 67.31 214 ILE A O 1
#

Mean predicted aligned error: 15.33 Å

Radius of gyration: 27.04 Å; Cα contacts (8 Å, |Δi|>4): 186; chains: 1; bounding box: 80×69×75 Å

pLDDT: mean 70.77, std 20.55, range [36.0, 97.06]

Sequence (214 aa):
MNLGVDFGIFCTAQTVGRASVRTILDKEDDHDTTTTFPDDESSSTENRSLTVTCECEEQFDDQEIYYSLEDANKMARDVVDLIGNVSDIEQSVFLKSLTNNYDSGNYDDDDDDNDEECEETRQGRFHKAYRAAIDSDSQGYLYDSSSGEEKPLLSWKQMNAISWAAFSSHSTLAIDETYRLHAMDMGTITSRLKLASYWHADAILDAEETSKLI